Protein AF-A0A1R4FZL6-F1 (afdb_monomer_lite)

Sequence (199 aa):
MTASYPIALAELLGLTGAGDPDPADPAAVGPFVPDRADLLRAAARAEAAHRPLDFGDLAGHPATADLEATTLAAALLTTTSTLRVIVPLDVDRWEPYNAARALATLAHAGPGRLAVRLTGGDEGRRAEYASVLRALWVSFPREALVLDRAAGRYFDPTFVRHPDIDGPTWSVLGALTVPEPPGPFSVLGDEATARTVAS

Radius of gyration: 18.68 Å; chains: 1; bounding box: 52×38×49 Å

Secondary structure (DSSP, 8-state):
----PPEEHHHHTT-BTB-S--TT-TTSS------HHHHHHHHHHHHHTT--EE-GGGTT-TTS----HHHHHHHHHHH-SS--EEEEEETTTS-HHHHHHHHHHHHHHSTT-EEEEEESS-HHHHHHHHHHHHHHHTSS-GGGEEEETTTTEEE-GGG-----EE-SS-EE-SPPSSPPPSS--EEETBTTHHHHTT-

Foldseek 3Di:
DPQQEADELCVLLVNPPPPPQPPVHVPPQPAAADDPVSLVSSQVVCVVSLHAYEDVVLVPNSRHVRDQQLVSLLVSLQVDDRHAYEGEDELVPDDLLRVLQSQQVSCQSHALRYEYEYDHDDPVSVVVSQVSSVLQLQQAEPQQQPCDPPVPRGGNCVSGHFSQDDDPVDGGGDHRPHYHHPHDYHYPDDPVVSPSRRD

pLDDT: mean 83.54, std 18.13, range [35.84, 96.88]

Structure (mmCIF, N/CA/C/O backbone):
data_AF-A0A1R4FZL6-F1
#
_entry.id   AF-A0A1R4FZL6-F1
#
loop_
_atom_site.group_PDB
_atom_site.id
_atom_site.type_symbol
_atom_site.label_atom_id
_atom_site.label_alt_id
_atom_site.label_comp_id
_atom_site.label_asym_id
_atom_site.label_entity_id
_atom_site.label_seq_id
_atom_site.pdbx_PDB_ins_code
_atom_site.Cartn_x
_atom_site.Cartn_y
_atom_site.Cartn_z
_atom_site.occupancy
_atom_site.B_iso_or_equiv
_atom_site.auth_seq_id
_atom_site.auth_comp_id
_atom_site.auth_asym_id
_atom_site.auth_atom_id
_atom_site.pdbx_PDB_model_num
ATOM 1 N N . MET A 1 1 ? 20.244 -19.893 1.132 1.00 37.19 1 MET A N 1
ATOM 2 C CA . MET A 1 1 ? 19.151 -19.218 0.404 1.00 37.19 1 MET A CA 1
ATOM 3 C C . MET A 1 1 ? 19.697 -17.907 -0.115 1.00 37.19 1 MET A C 1
ATOM 5 O O . MET A 1 1 ? 20.018 -17.041 0.686 1.00 37.19 1 MET A O 1
ATOM 9 N N . THR A 1 2 ? 19.915 -17.804 -1.421 1.00 38.34 2 THR A N 1
ATOM 10 C CA . THR A 1 2 ? 20.349 -16.562 -2.070 1.00 38.34 2 THR A CA 1
ATOM 11 C C . THR A 1 2 ? 19.211 -15.555 -1.940 1.00 38.34 2 THR A C 1
ATOM 13 O O . THR A 1 2 ? 18.084 -15.884 -2.303 1.00 38.34 2 THR A O 1
ATOM 16 N N . ALA A 1 3 ? 19.465 -14.374 -1.375 1.00 49.59 3 ALA A N 1
ATOM 17 C CA . ALA A 1 3 ? 18.460 -13.318 -1.324 1.00 49.59 3 ALA A CA 1
ATOM 18 C C . ALA A 1 3 ? 17.983 -13.029 -2.757 1.00 49.59 3 ALA A C 1
ATOM 20 O O . ALA A 1 3 ? 18.793 -12.708 -3.627 1.00 49.59 3 ALA A O 1
ATOM 21 N N . SER A 1 4 ? 16.689 -13.219 -3.018 1.00 61.97 4 SER A N 1
ATOM 22 C CA . SER A 1 4 ? 16.104 -12.968 -4.334 1.00 61.97 4 SER A CA 1
ATOM 23 C C . SER A 1 4 ? 15.993 -11.456 -4.516 1.00 61.97 4 SER A C 1
ATOM 25 O O . SER A 1 4 ? 15.097 -10.822 -3.961 1.00 61.97 4 SER A O 1
ATOM 27 N N . TYR A 1 5 ? 16.968 -10.863 -5.206 1.00 81.81 5 TYR A N 1
ATOM 28 C CA . TYR A 1 5 ? 17.010 -9.424 -5.462 1.00 81.81 5 TYR A CA 1
ATOM 29 C C . TYR A 1 5 ? 15.780 -9.009 -6.292 1.00 81.81 5 TYR A C 1
ATOM 31 O O . TYR A 1 5 ? 15.395 -9.763 -7.186 1.00 81.81 5 TYR A O 1
ATOM 39 N N . PRO A 1 6 ? 15.136 -7.857 -6.052 1.00 88.38 6 PRO A N 1
ATOM 40 C CA . PRO A 1 6 ? 14.037 -7.398 -6.905 1.00 88.38 6 PRO A CA 1
ATOM 41 C C . PRO A 1 6 ? 14.479 -7.190 -8.363 1.00 88.38 6 PRO A C 1
ATO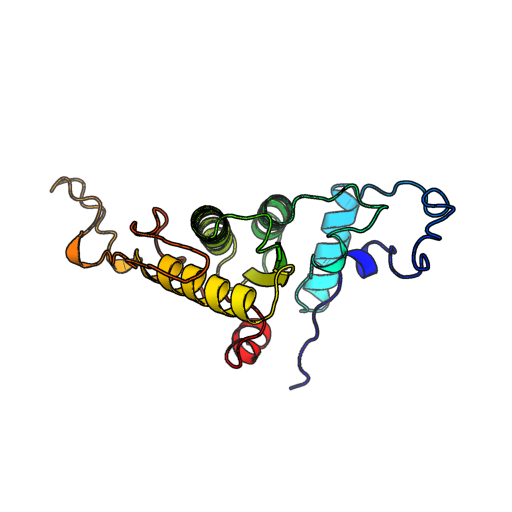M 43 O O . PRO A 1 6 ? 15.669 -7.040 -8.633 1.00 88.38 6 PRO A O 1
ATOM 46 N N . ILE A 1 7 ? 13.547 -7.241 -9.317 1.00 89.06 7 ILE A N 1
ATOM 47 C CA . ILE A 1 7 ? 13.786 -6.849 -10.716 1.00 89.06 7 ILE A CA 1
ATOM 48 C C . ILE A 1 7 ? 13.188 -5.466 -10.930 1.00 89.06 7 ILE A C 1
ATOM 50 O O . ILE A 1 7 ? 12.013 -5.258 -10.628 1.00 89.06 7 ILE A O 1
ATOM 54 N N . ALA A 1 8 ? 13.968 -4.553 -11.497 1.00 88.19 8 ALA A N 1
ATOM 55 C CA . ALA A 1 8 ? 13.481 -3.246 -11.898 1.00 88.19 8 ALA A CA 1
ATOM 56 C C . ALA A 1 8 ? 12.476 -3.355 -13.052 1.00 88.19 8 ALA A C 1
ATOM 58 O O . ALA A 1 8 ? 12.726 -4.018 -14.061 1.00 88.19 8 ALA A O 1
ATOM 59 N N . LEU A 1 9 ? 11.346 -2.657 -12.956 1.00 88.25 9 LEU A N 1
ATOM 60 C CA . LEU A 1 9 ? 10.395 -2.581 -14.063 1.00 88.25 9 LEU A CA 1
ATOM 61 C C . LEU A 1 9 ? 11.027 -1.920 -15.297 1.00 88.25 9 LEU A C 1
ATOM 63 O O . LEU A 1 9 ? 10.821 -2.402 -16.407 1.00 88.25 9 LEU A O 1
ATOM 67 N N . ALA A 1 10 ? 11.869 -0.901 -15.108 1.00 83.19 10 ALA A N 1
ATOM 68 C CA . ALA A 1 10 ? 12.624 -0.275 -16.193 1.00 83.19 10 ALA A CA 1
ATOM 69 C C . ALA A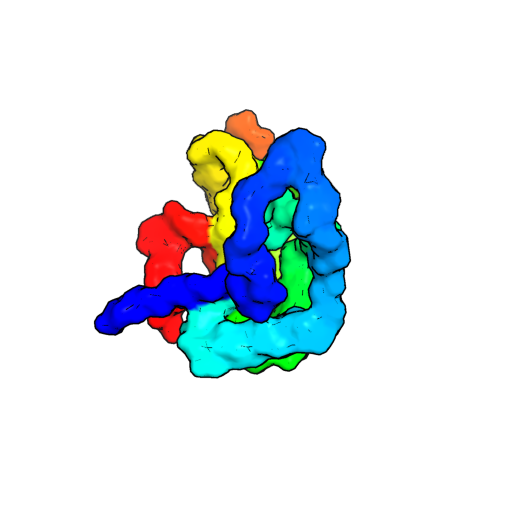 1 10 ? 13.495 -1.289 -16.966 1.00 83.19 10 ALA A C 1
ATOM 71 O O . ALA A 1 10 ? 13.508 -1.276 -18.195 1.00 83.19 10 ALA A O 1
ATOM 72 N N . GLU A 1 11 ? 14.148 -2.229 -16.272 1.00 84.69 11 GLU A N 1
ATOM 73 C CA . GLU A 1 11 ? 14.934 -3.306 -16.898 1.00 84.69 11 GLU A CA 1
ATOM 74 C C . GLU A 1 11 ? 14.059 -4.176 -17.805 1.00 84.69 11 GLU A C 1
ATOM 76 O O . GLU A 1 11 ? 14.388 -4.425 -18.966 1.00 84.69 11 GLU A O 1
ATOM 81 N N . LEU A 1 12 ? 12.896 -4.602 -17.308 1.00 87.25 12 LEU A N 1
ATOM 82 C CA . LEU A 1 12 ? 12.002 -5.484 -18.062 1.00 87.25 12 LEU A CA 1
ATOM 83 C C . LEU A 1 12 ? 11.310 -4.797 -19.238 1.00 87.25 12 LEU A C 1
ATOM 85 O O . LEU A 1 12 ? 10.919 -5.485 -20.187 1.00 87.25 12 LEU A O 1
ATOM 89 N N . LEU A 1 13 ? 11.183 -3.474 -19.175 1.00 85.56 13 LEU A N 1
ATOM 90 C CA . LEU A 1 13 ? 10.710 -2.627 -20.264 1.00 85.56 13 LEU A CA 1
ATOM 91 C C . LEU A 1 13 ? 11.817 -2.286 -21.277 1.00 85.56 13 LEU A C 1
ATOM 93 O O . LEU A 1 13 ? 11.525 -1.678 -22.301 1.00 85.56 13 LEU A O 1
ATOM 97 N N . GLY A 1 14 ? 13.069 -2.695 -21.034 1.00 78.38 14 GLY A N 1
ATOM 98 C CA . GLY A 1 14 ? 14.198 -2.386 -21.915 1.00 78.38 14 GLY A CA 1
ATOM 99 C C . GLY A 1 14 ? 14.652 -0.928 -21.837 1.00 78.38 14 GLY A C 1
ATOM 100 O O . GLY A 1 14 ? 15.248 -0.423 -22.783 1.00 78.38 14 GLY A O 1
ATOM 101 N N . LEU A 1 15 ? 14.363 -0.256 -20.721 1.00 73.88 15 LEU A N 1
ATOM 102 C CA . LEU A 1 15 ? 14.723 1.141 -20.467 1.00 73.88 15 LEU A CA 1
ATOM 103 C C . LEU A 1 15 ? 16.106 1.292 -19.819 1.00 73.88 15 LEU A C 1
ATOM 105 O O . LEU A 1 15 ? 16.682 2.375 -19.810 1.00 73.88 15 LEU A O 1
ATOM 109 N N . THR A 1 16 ? 16.685 0.198 -19.323 1.00 60.09 16 THR A N 1
ATOM 110 C CA . THR A 1 16 ? 18.055 0.177 -18.800 1.00 60.09 16 THR A CA 1
ATOM 111 C C . THR A 1 16 ? 19.069 0.259 -19.939 1.00 60.09 16 THR A C 1
ATOM 113 O O . THR A 1 16 ? 19.150 -0.660 -20.755 1.00 60.09 16 THR A O 1
ATOM 116 N N . GLY A 1 17 ? 19.869 1.328 -19.980 1.00 47.69 17 GLY A N 1
ATOM 117 C CA . GLY A 1 17 ? 20.925 1.519 -20.984 1.00 47.69 17 GLY A CA 1
ATOM 118 C C . GLY A 1 17 ? 20.723 2.714 -21.916 1.00 47.69 17 GLY A C 1
ATOM 119 O O . GLY A 1 17 ? 21.636 3.041 -22.673 1.00 47.69 17 GLY A O 1
ATOM 120 N N . ALA A 1 18 ? 19.597 3.423 -21.817 1.00 44.47 18 ALA A N 1
ATOM 121 C CA . ALA A 1 18 ? 19.647 4.857 -22.052 1.00 44.47 18 ALA A CA 1
ATOM 122 C C . ALA A 1 18 ? 20.618 5.415 -21.005 1.00 44.47 18 ALA A C 1
ATOM 124 O O . ALA A 1 18 ? 20.401 5.200 -19.813 1.00 44.47 18 ALA A O 1
ATOM 125 N N . GLY A 1 19 ? 21.734 6.024 -21.418 1.00 42.00 19 GLY A N 1
ATOM 126 C CA . GLY A 1 19 ? 22.590 6.746 -20.475 1.00 42.00 19 GLY A CA 1
ATOM 127 C C . GLY A 1 19 ? 21.751 7.728 -19.659 1.00 42.00 19 GLY A C 1
ATOM 128 O O . GLY A 1 19 ? 20.620 8.025 -20.055 1.00 42.00 19 GLY A O 1
ATOM 129 N N . ASP A 1 20 ? 22.301 8.231 -18.548 1.00 44.06 20 ASP A N 1
ATOM 130 C CA . ASP A 1 20 ? 21.756 9.445 -17.930 1.00 44.06 20 ASP A CA 1
ATOM 131 C C . ASP A 1 20 ? 21.387 10.384 -19.086 1.00 44.06 20 ASP A C 1
ATOM 133 O O . ASP A 1 20 ? 22.267 10.658 -19.916 1.00 44.06 20 ASP A O 1
ATOM 137 N N . PRO A 1 21 ? 20.094 10.716 -19.264 1.00 50.22 21 PRO A N 1
ATOM 138 C CA . PRO A 1 21 ? 19.667 11.508 -20.400 1.00 50.22 21 PRO A CA 1
ATOM 139 C C . PRO A 1 21 ? 20.547 12.743 -20.371 1.00 50.22 21 PRO A C 1
ATOM 141 O O . PRO A 1 21 ? 20.661 13.369 -19.314 1.00 50.22 21 PRO A O 1
ATOM 144 N N . ASP A 1 22 ? 21.239 13.026 -21.479 1.00 50.12 22 ASP A N 1
ATOM 145 C CA . ASP A 1 22 ? 22.071 14.217 -21.546 1.00 50.12 22 ASP A CA 1
ATOM 146 C C . ASP A 1 22 ? 21.184 15.372 -21.066 1.00 50.12 22 ASP A C 1
ATOM 148 O O . ASP A 1 22 ? 20.120 15.594 -21.655 1.00 50.12 22 ASP A O 1
ATOM 152 N N . PRO A 1 23 ? 21.533 16.073 -19.973 1.00 49.09 23 PRO A N 1
ATOM 153 C CA . PRO A 1 23 ? 20.708 17.171 -19.493 1.00 49.09 23 PRO A CA 1
ATOM 154 C C . PRO A 1 23 ? 20.540 18.264 -20.564 1.00 49.09 23 PRO A C 1
ATOM 156 O O . PRO A 1 23 ? 19.641 19.097 -20.442 1.00 49.09 23 PRO A O 1
ATOM 159 N N . ALA A 1 24 ? 21.369 18.255 -21.617 1.00 53.03 24 ALA A N 1
ATOM 160 C CA . ALA A 1 24 ? 21.247 19.088 -22.807 1.00 53.03 24 ALA A CA 1
ATOM 161 C C . ALA A 1 24 ? 20.384 18.489 -23.942 1.00 53.03 24 ALA A C 1
ATOM 163 O O . ALA A 1 24 ? 19.969 19.248 -24.820 1.00 53.03 24 ALA A O 1
ATOM 164 N N . ASP A 1 25 ? 20.083 17.185 -23.940 1.00 52.31 25 ASP A N 1
ATOM 165 C CA . ASP A 1 25 ? 19.239 16.521 -24.947 1.00 52.31 25 ASP A CA 1
ATOM 166 C C . ASP A 1 25 ? 18.317 15.432 -24.345 1.00 52.31 25 ASP A C 1
ATOM 168 O O . ASP A 1 25 ? 18.508 14.226 -24.549 1.00 52.31 25 ASP A O 1
ATOM 172 N N . PRO A 1 26 ? 17.251 15.841 -23.630 1.00 50.84 26 PRO A N 1
ATOM 173 C CA . PRO A 1 26 ? 16.257 14.922 -23.074 1.00 50.84 26 PRO A CA 1
ATOM 174 C C . PRO A 1 26 ? 15.416 14.186 -24.137 1.00 50.84 26 PRO A C 1
ATOM 176 O O . PRO A 1 26 ? 14.604 13.338 -23.773 1.00 50.84 26 PRO A O 1
ATOM 179 N N . ALA A 1 27 ? 15.580 14.487 -25.433 1.00 50.41 27 ALA A N 1
ATOM 180 C CA . ALA A 1 27 ? 14.839 13.866 -26.534 1.00 50.41 27 ALA A CA 1
ATOM 181 C C . ALA A 1 27 ? 15.559 12.655 -27.163 1.00 50.41 27 ALA A C 1
ATOM 183 O O . ALA A 1 27 ? 14.955 11.946 -27.973 1.00 50.41 27 ALA A O 1
ATOM 184 N N . ALA A 1 28 ? 16.820 12.391 -26.795 1.00 52.16 28 ALA A N 1
ATOM 185 C CA . ALA A 1 28 ? 17.626 11.295 -27.346 1.00 52.16 28 ALA A CA 1
ATOM 186 C C . ALA A 1 28 ? 17.064 9.894 -27.025 1.00 52.16 28 ALA A C 1
ATOM 188 O O . ALA A 1 28 ? 17.281 8.937 -27.772 1.00 52.16 28 ALA A O 1
ATOM 189 N N . VAL A 1 29 ? 16.290 9.780 -25.944 1.00 53.94 29 VAL A N 1
ATOM 190 C CA . VAL A 1 29 ? 15.451 8.619 -25.639 1.00 53.94 29 VAL A CA 1
ATOM 191 C C . VAL A 1 29 ? 14.031 9.032 -26.003 1.00 53.94 29 VAL A C 1
ATOM 193 O O . VAL A 1 29 ? 13.392 9.769 -25.259 1.00 53.94 29 VAL A O 1
ATOM 196 N N . GLY A 1 30 ? 13.550 8.637 -27.184 1.00 54.03 30 GLY A N 1
ATOM 197 C CA . GLY A 1 30 ? 12.182 8.965 -27.597 1.00 54.03 30 GLY A CA 1
ATOM 198 C C . GLY A 1 30 ? 11.155 8.563 -26.521 1.00 54.03 30 GLY A C 1
ATOM 199 O O . GLY A 1 30 ? 11.410 7.622 -25.765 1.00 54.03 30 GLY A O 1
ATOM 200 N N . PRO A 1 31 ? 9.999 9.246 -26.424 1.00 59.78 31 PRO A N 1
ATOM 201 C CA . PRO A 1 31 ? 9.016 8.965 -25.380 1.00 59.78 31 PRO A CA 1
ATOM 202 C C . PRO A 1 31 ? 8.532 7.513 -25.493 1.00 59.78 31 PRO A C 1
ATOM 204 O O . PRO A 1 31 ? 7.901 7.138 -26.483 1.00 59.78 31 PRO A O 1
ATOM 207 N N . PHE A 1 32 ? 8.832 6.695 -24.483 1.00 69.44 32 PHE A N 1
ATOM 208 C CA . PHE A 1 32 ? 8.370 5.314 -24.382 1.00 69.44 32 PHE A CA 1
ATOM 209 C C . PHE A 1 32 ? 7.338 5.210 -23.264 1.00 69.44 32 PHE A C 1
ATOM 211 O O . PHE A 1 32 ? 7.664 5.045 -22.091 1.00 69.44 32 PHE A O 1
ATOM 218 N N . VAL A 1 33 ? 6.065 5.266 -23.637 1.00 75.06 33 VAL A N 1
ATOM 219 C CA . VAL A 1 33 ? 4.980 5.002 -22.694 1.00 75.06 33 VAL A CA 1
ATOM 220 C C . VAL A 1 33 ? 4.616 3.521 -22.813 1.00 75.06 33 VAL A C 1
ATOM 222 O O . VAL A 1 33 ? 4.096 3.135 -23.863 1.00 75.06 33 VAL A O 1
ATOM 225 N N . PRO A 1 34 ? 4.893 2.680 -21.796 1.00 82.69 34 PRO A N 1
ATOM 226 C CA . PRO A 1 34 ? 4.561 1.263 -21.867 1.00 82.69 34 PRO A CA 1
ATOM 227 C C . PRO A 1 34 ? 3.046 1.080 -21.957 1.00 82.69 34 PRO A C 1
ATOM 229 O O . PRO A 1 34 ? 2.280 1.729 -21.236 1.00 82.69 34 PRO A O 1
ATOM 232 N N . ASP A 1 35 ? 2.607 0.166 -22.815 1.00 86.38 35 ASP A N 1
ATOM 233 C CA . ASP A 1 35 ? 1.200 -0.201 -22.902 1.00 86.38 35 ASP A CA 1
ATOM 234 C C . ASP A 1 35 ? 0.839 -1.337 -21.924 1.00 86.38 35 ASP A C 1
ATOM 236 O O . ASP A 1 35 ? 1.665 -1.890 -21.190 1.00 86.38 35 ASP A O 1
ATOM 240 N N . ARG A 1 36 ? -0.439 -1.729 -21.909 1.00 90.44 36 ARG A N 1
ATOM 241 C CA . ARG A 1 36 ? -0.913 -2.843 -21.075 1.00 90.44 36 ARG A CA 1
ATOM 242 C C . ARG A 1 36 ? -0.148 -4.146 -21.342 1.00 90.44 36 ARG A C 1
ATOM 244 O O . ARG A 1 36 ? 0.074 -4.918 -20.410 1.00 90.44 36 ARG A O 1
ATOM 251 N N . ALA A 1 37 ? 0.188 -4.443 -22.594 1.00 91.12 37 ALA A N 1
ATOM 252 C CA . ALA A 1 37 ? 0.872 -5.677 -22.956 1.00 91.12 37 ALA A CA 1
ATOM 253 C C . ALA A 1 37 ? 2.337 -5.662 -22.497 1.00 91.12 37 ALA A C 1
ATOM 255 O O . ALA A 1 37 ? 2.828 -6.699 -22.049 1.00 91.12 37 ALA A O 1
ATOM 256 N N . ASP A 1 38 ? 3.010 -4.511 -22.544 1.00 90.25 38 ASP A N 1
ATOM 257 C CA . ASP A 1 38 ? 4.350 -4.324 -21.977 1.00 90.25 38 ASP A CA 1
ATOM 258 C C . ASP A 1 38 ? 4.366 -4.607 -20.475 1.00 90.25 38 ASP A C 1
ATOM 260 O O . ASP A 1 38 ? 5.152 -5.432 -20.000 1.00 90.25 38 ASP A O 1
ATOM 264 N N . LEU A 1 39 ? 3.431 -4.000 -19.739 1.00 91.50 39 LEU A N 1
ATOM 265 C CA . LEU A 1 39 ? 3.311 -4.168 -18.289 1.00 91.50 39 LEU A CA 1
ATOM 266 C C . LEU A 1 39 ? 3.024 -5.625 -17.902 1.00 91.50 39 LEU A C 1
ATOM 268 O O . LEU A 1 39 ? 3.645 -6.155 -16.980 1.00 91.50 39 LEU A O 1
ATOM 272 N N . LEU A 1 40 ? 2.136 -6.310 -18.631 1.00 93.44 40 LEU A N 1
ATOM 273 C CA . LEU A 1 40 ? 1.833 -7.724 -18.381 1.00 93.44 40 LEU A CA 1
ATOM 274 C C . LEU A 1 40 ? 3.004 -8.650 -18.734 1.00 93.44 40 LEU A C 1
ATOM 276 O O . LEU A 1 40 ? 3.226 -9.640 -18.037 1.00 93.44 40 LEU A O 1
ATOM 280 N N . ARG A 1 41 ? 3.784 -8.342 -19.779 1.00 94.12 41 ARG A N 1
ATOM 281 C CA . ARG A 1 41 ? 5.008 -9.094 -20.101 1.00 94.12 41 ARG A CA 1
ATOM 282 C C . ARG A 1 41 ? 6.066 -8.930 -19.015 1.00 94.12 41 ARG A C 1
ATOM 284 O O . ARG A 1 41 ? 6.676 -9.925 -18.624 1.00 94.12 41 ARG A O 1
ATOM 291 N N . ALA A 1 42 ? 6.274 -7.710 -18.524 1.00 92.62 42 ALA A N 1
ATOM 292 C CA . ALA A 1 42 ? 7.188 -7.452 -17.415 1.00 92.62 42 ALA A CA 1
ATOM 293 C C . ALA A 1 42 ? 6.740 -8.197 -16.147 1.00 92.62 42 ALA A C 1
ATOM 295 O O . ALA A 1 42 ? 7.524 -8.935 -15.551 1.00 92.62 42 ALA A O 1
ATOM 296 N N . ALA A 1 43 ? 5.456 -8.104 -15.799 1.00 94.62 43 ALA A N 1
ATOM 297 C CA . ALA A 1 43 ? 4.860 -8.839 -14.688 1.00 94.62 43 ALA A CA 1
ATOM 298 C C . ALA A 1 43 ? 5.079 -10.357 -14.797 1.00 94.62 43 ALA A C 1
ATOM 300 O O . ALA A 1 43 ? 5.604 -10.967 -13.867 1.00 94.62 43 ALA A O 1
ATOM 301 N N . ALA A 1 44 ? 4.765 -10.958 -15.948 1.00 94.69 44 ALA A N 1
ATOM 302 C CA . ALA A 1 44 ? 4.944 -12.392 -16.175 1.00 94.69 44 ALA A CA 1
ATOM 303 C C . ALA A 1 44 ? 6.414 -12.833 -16.064 1.00 94.69 44 ALA A C 1
ATOM 305 O O . ALA A 1 44 ? 6.702 -13.897 -15.517 1.00 94.69 44 ALA A O 1
ATOM 306 N N . ARG A 1 45 ? 7.358 -12.016 -16.552 1.00 94.50 45 ARG A N 1
ATOM 307 C CA . ARG A 1 45 ? 8.800 -12.292 -16.425 1.00 94.50 45 ARG A CA 1
ATOM 308 C C . ARG A 1 45 ? 9.260 -12.256 -14.969 1.00 94.50 45 ARG A C 1
ATOM 310 O O . ARG A 1 45 ? 9.992 -13.150 -14.552 1.00 94.50 45 ARG A O 1
ATOM 317 N N . ALA A 1 46 ? 8.825 -11.259 -14.201 1.00 94.00 46 ALA A N 1
ATOM 318 C CA . ALA A 1 46 ? 9.164 -11.162 -12.784 1.00 94.00 46 ALA A CA 1
ATOM 319 C C . ALA A 1 46 ? 8.558 -12.311 -11.964 1.00 94.00 46 ALA A C 1
ATOM 321 O O . ALA A 1 46 ? 9.240 -12.914 -11.132 1.00 94.00 46 ALA A O 1
ATOM 322 N N . GLU A 1 47 ? 7.309 -12.672 -12.260 1.00 92.81 47 GLU A N 1
ATOM 323 C CA . GLU A 1 47 ? 6.601 -13.783 -11.627 1.00 92.81 47 GLU A CA 1
ATOM 324 C C . GLU A 1 47 ? 7.277 -15.134 -11.912 1.00 92.81 47 GLU A C 1
ATOM 326 O O . GLU A 1 47 ? 7.557 -15.883 -10.977 1.00 92.81 47 GLU A O 1
ATOM 331 N N . ALA A 1 48 ? 7.645 -15.405 -13.171 1.00 93.44 48 ALA A N 1
ATOM 332 C CA . ALA A 1 48 ? 8.382 -16.611 -13.564 1.00 93.44 48 ALA A CA 1
ATOM 333 C C . ALA A 1 48 ? 9.782 -16.699 -12.931 1.00 93.44 48 ALA A C 1
ATOM 335 O O . ALA A 1 48 ? 10.298 -17.792 -12.703 1.00 93.44 48 ALA A O 1
ATOM 336 N N . ALA A 1 49 ? 10.398 -15.554 -12.630 1.00 93.12 49 ALA A N 1
ATOM 337 C CA . ALA A 1 49 ? 11.669 -15.487 -11.918 1.00 93.12 49 ALA A CA 1
ATOM 338 C C . ALA A 1 49 ? 11.516 -15.592 -10.388 1.00 93.12 49 ALA A C 1
ATOM 340 O O . ALA A 1 49 ? 12.525 -15.613 -9.685 1.00 93.12 49 ALA A O 1
ATOM 341 N N . HIS A 1 50 ? 10.284 -15.619 -9.860 1.00 91.12 50 HIS A N 1
ATOM 342 C CA . HIS A 1 50 ? 9.977 -15.544 -8.426 1.00 91.12 50 HIS A CA 1
ATOM 343 C C . HIS A 1 50 ? 10.622 -14.336 -7.719 1.00 91.12 50 HIS A C 1
ATOM 345 O O . HIS A 1 50 ? 10.927 -14.366 -6.518 1.00 91.12 50 HIS A O 1
ATOM 351 N N . ARG A 1 51 ? 10.821 -13.244 -8.459 1.00 90.50 51 ARG A N 1
ATOM 352 C CA . ARG A 1 51 ? 11.446 -12.008 -7.978 1.00 90.50 51 ARG A CA 1
ATOM 353 C C . ARG A 1 51 ? 10.383 -10.911 -7.855 1.00 90.50 51 ARG A C 1
ATOM 355 O O . ARG A 1 51 ? 9.515 -10.819 -8.721 1.00 90.50 51 ARG A O 1
ATOM 362 N N . PRO A 1 52 ? 10.411 -10.085 -6.794 1.00 92.62 52 PRO A N 1
ATOM 363 C CA . PRO A 1 52 ? 9.542 -8.917 -6.717 1.00 92.62 52 PRO A CA 1
ATOM 364 C C . PRO A 1 52 ? 9.814 -7.963 -7.881 1.00 92.62 52 PRO A C 1
ATOM 366 O O . PRO A 1 52 ? 10.974 -7.749 -8.236 1.00 92.62 52 PRO A O 1
ATOM 369 N N . LEU A 1 53 ? 8.759 -7.381 -8.439 1.00 93.19 53 LEU A N 1
ATOM 370 C CA . LEU A 1 53 ? 8.851 -6.337 -9.450 1.00 93.19 53 LEU A CA 1
ATOM 371 C C . LEU A 1 53 ? 8.870 -4.967 -8.778 1.00 93.19 53 LEU A C 1
ATOM 373 O O . LEU A 1 53 ? 7.970 -4.630 -8.011 1.00 93.19 53 LEU A O 1
ATOM 377 N N . ASP A 1 54 ? 9.894 -4.187 -9.071 1.00 91.25 54 ASP A N 1
ATOM 378 C CA . ASP A 1 54 ? 10.170 -2.918 -8.421 1.00 91.25 54 ASP A CA 1
ATOM 379 C C . ASP A 1 54 ? 9.896 -1.744 -9.348 1.00 91.25 54 ASP A C 1
ATOM 381 O O . ASP A 1 54 ? 10.446 -1.663 -10.448 1.00 91.25 54 ASP A O 1
ATOM 385 N N . PHE A 1 55 ? 9.023 -0.841 -8.910 1.00 89.69 55 PHE A N 1
ATOM 386 C CA . PHE A 1 55 ? 8.640 0.329 -9.693 1.00 89.69 55 PHE A CA 1
ATOM 387 C C . PHE A 1 55 ? 9.530 1.546 -9.405 1.00 89.69 55 PHE A C 1
ATOM 389 O O . PHE A 1 55 ? 9.302 2.596 -9.999 1.00 89.69 55 PHE A O 1
ATOM 396 N N . GLY A 1 56 ? 10.522 1.431 -8.510 1.00 78.31 56 GLY A N 1
ATOM 397 C CA . GLY A 1 56 ? 11.386 2.537 -8.080 1.00 78.31 56 GLY A CA 1
ATOM 398 C C . GLY A 1 56 ? 12.046 3.300 -9.225 1.00 78.31 56 GLY A C 1
ATOM 399 O O . GLY A 1 56 ? 12.082 4.524 -9.192 1.00 78.31 56 GLY A O 1
ATOM 400 N N . ASP A 1 57 ? 12.462 2.587 -10.267 1.00 68.81 57 ASP A N 1
ATOM 401 C CA . ASP A 1 57 ? 13.198 3.165 -11.396 1.00 68.81 57 ASP A CA 1
ATOM 402 C C . ASP A 1 57 ? 12.291 3.828 -12.445 1.00 68.81 57 ASP A C 1
ATOM 404 O O . ASP A 1 57 ? 12.782 4.391 -13.420 1.00 68.81 57 ASP A O 1
ATOM 408 N N . LEU A 1 58 ? 10.964 3.758 -12.275 1.00 66.19 58 LEU A N 1
ATOM 409 C CA . LEU A 1 58 ? 10.033 4.542 -13.091 1.00 66.19 58 LEU A CA 1
ATOM 410 C C . LEU A 1 58 ? 9.909 5.984 -12.597 1.00 66.19 58 LEU A C 1
ATOM 412 O O . LEU A 1 58 ? 9.604 6.869 -13.392 1.00 66.19 58 LEU A O 1
ATOM 416 N N . ALA A 1 59 ? 10.100 6.219 -11.296 1.00 58.09 59 ALA A N 1
ATOM 417 C CA . ALA A 1 59 ? 9.913 7.533 -10.702 1.00 58.09 59 ALA A CA 1
ATOM 418 C C . ALA A 1 59 ? 11.022 8.483 -11.178 1.00 58.09 59 ALA A C 1
ATOM 420 O O . ALA A 1 59 ? 12.179 8.336 -10.789 1.00 58.09 59 ALA A O 1
ATOM 421 N N . GLY A 1 60 ? 10.670 9.461 -12.019 1.00 54.47 60 GLY A N 1
ATOM 422 C CA . GLY A 1 60 ? 11.625 10.427 -12.565 1.00 54.47 60 GLY A CA 1
ATOM 423 C C . GLY A 1 60 ? 12.322 9.987 -13.856 1.00 54.47 60 GLY A C 1
ATOM 424 O O . GLY A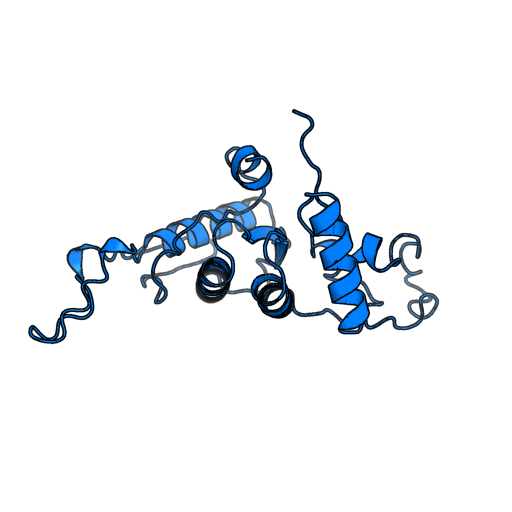 1 60 ? 13.192 10.713 -14.336 1.00 54.47 60 GLY A O 1
ATOM 425 N N . HIS A 1 61 ? 11.945 8.850 -14.455 1.00 60.88 61 HIS A N 1
ATOM 426 C CA . HIS A 1 61 ? 12.478 8.459 -15.760 1.00 60.88 61 HIS A CA 1
ATOM 427 C C . HIS A 1 61 ? 11.757 9.241 -16.877 1.00 60.88 61 HIS A C 1
ATOM 429 O O . HIS A 1 61 ? 10.545 9.089 -17.054 1.00 60.88 61 HIS A O 1
ATOM 435 N N . PRO A 1 62 ? 12.469 10.025 -17.714 1.00 55.47 62 PRO A N 1
ATOM 436 C CA . PRO A 1 62 ? 11.828 10.903 -18.702 1.00 55.47 62 PRO A CA 1
ATOM 437 C C . PRO A 1 62 ? 11.071 10.162 -19.811 1.00 55.47 62 PRO A C 1
ATOM 439 O O . PRO A 1 62 ? 10.262 10.764 -20.511 1.00 55.47 62 PRO A O 1
ATOM 442 N N . ALA A 1 63 ? 11.308 8.857 -19.967 1.00 55.25 63 ALA A N 1
ATOM 443 C CA . ALA A 1 63 ? 10.704 8.052 -21.013 1.00 55.25 63 ALA A CA 1
ATOM 444 C C . ALA A 1 63 ? 9.278 7.619 -20.652 1.00 55.25 63 ALA A C 1
ATOM 446 O O . ALA A 1 63 ? 8.448 7.546 -21.548 1.00 55.25 63 ALA A O 1
ATOM 447 N N . THR A 1 64 ? 8.970 7.382 -19.371 1.00 53.25 64 THR A N 1
ATOM 448 C CA . THR A 1 64 ? 7.774 6.626 -18.960 1.00 53.25 64 THR A CA 1
ATOM 449 C C . THR A 1 64 ? 6.550 7.466 -18.643 1.00 53.25 64 THR A C 1
ATOM 451 O O . THR A 1 64 ? 5.533 6.884 -18.274 1.00 53.25 64 THR A O 1
ATOM 454 N N . ALA A 1 65 ? 6.631 8.796 -18.780 1.00 54.16 65 ALA A N 1
ATOM 455 C CA . ALA A 1 65 ? 5.576 9.721 -18.364 1.00 54.16 65 ALA A CA 1
ATOM 456 C C . ALA A 1 65 ? 4.997 9.311 -16.992 1.00 54.16 65 ALA A C 1
ATOM 458 O O . ALA A 1 65 ? 3.851 8.884 -16.927 1.00 54.16 65 ALA A O 1
ATOM 459 N N . ASP A 1 66 ? 5.839 9.342 -15.946 1.00 66.31 66 ASP A N 1
ATOM 460 C CA . ASP A 1 66 ? 5.554 9.017 -14.533 1.00 66.31 66 ASP A CA 1
ATOM 461 C C . ASP A 1 66 ? 4.227 8.266 -14.295 1.00 66.31 66 ASP A C 1
ATOM 463 O O . ASP A 1 66 ? 3.236 8.835 -13.824 1.00 66.31 66 ASP A O 1
ATOM 467 N N . LEU A 1 67 ? 4.191 6.969 -14.631 1.00 78.81 67 LEU A N 1
ATOM 468 C CA . LEU A 1 67 ? 3.060 6.125 -14.252 1.00 78.81 67 LEU A CA 1
ATOM 469 C C . LEU A 1 67 ? 2.880 6.174 -12.732 1.00 78.81 67 LEU A C 1
ATOM 471 O O . LEU A 1 67 ? 3.818 5.928 -11.973 1.00 78.81 67 LEU A O 1
ATOM 475 N N . GLU A 1 68 ? 1.657 6.443 -12.281 1.00 86.69 68 GLU A N 1
ATOM 476 C CA . GLU A 1 68 ? 1.361 6.486 -10.854 1.00 86.69 68 GLU A CA 1
ATOM 477 C C . GLU A 1 68 ? 1.436 5.064 -10.260 1.00 86.69 68 GLU A C 1
ATOM 479 O O . GLU A 1 68 ? 0.702 4.147 -10.650 1.00 86.69 68 GLU A O 1
ATOM 484 N N . ALA A 1 69 ? 2.377 4.872 -9.333 1.00 89.44 69 ALA A N 1
ATOM 485 C CA . ALA A 1 69 ? 2.806 3.556 -8.875 1.00 89.44 69 ALA A CA 1
ATOM 486 C C . ALA A 1 69 ? 1.717 2.775 -8.121 1.00 89.44 69 ALA A C 1
ATOM 488 O O . ALA A 1 69 ? 1.660 1.548 -8.243 1.00 89.44 69 ALA A O 1
ATOM 489 N N . THR A 1 70 ? 0.840 3.442 -7.362 1.00 92.44 70 THR A N 1
ATOM 490 C CA . THR A 1 70 ? -0.222 2.757 -6.606 1.00 92.44 70 THR A CA 1
ATOM 491 C C . THR A 1 70 ? -1.330 2.238 -7.525 1.00 92.44 70 THR A C 1
ATOM 493 O O . THR A 1 70 ? -1.808 1.116 -7.344 1.00 92.44 70 THR A O 1
ATOM 496 N N . THR A 1 71 ? -1.671 2.979 -8.577 1.00 93.06 71 THR A N 1
ATOM 497 C CA . THR A 1 71 ? -2.626 2.562 -9.612 1.00 93.06 71 THR A CA 1
ATOM 498 C C . THR A 1 71 ? -2.066 1.414 -10.448 1.00 93.06 71 THR A C 1
ATOM 500 O O . THR A 1 71 ? -2.775 0.439 -10.715 1.00 93.06 71 THR A O 1
ATOM 503 N N . LEU A 1 72 ? -0.779 1.467 -10.806 1.00 93.31 72 LEU A N 1
ATOM 504 C CA . LEU A 1 72 ? -0.108 0.349 -11.469 1.00 93.31 72 LEU A CA 1
ATOM 505 C C . LEU A 1 72 ? -0.088 -0.905 -10.579 1.00 93.31 72 LEU A C 1
ATOM 507 O O . LEU A 1 72 ? -0.403 -2.001 -11.050 1.00 93.31 72 LEU A O 1
ATOM 511 N N . ALA A 1 73 ? 0.217 -0.750 -9.286 1.00 95.31 73 ALA A N 1
ATOM 512 C CA . ALA A 1 73 ? 0.159 -1.844 -8.319 1.00 95.31 73 ALA A CA 1
ATOM 513 C C . ALA A 1 73 ? -1.241 -2.466 -8.258 1.00 95.31 73 ALA A C 1
ATOM 515 O O . ALA A 1 73 ? -1.359 -3.688 -8.308 1.00 95.31 73 ALA A O 1
ATOM 516 N N . ALA A 1 74 ? -2.302 -1.652 -8.209 1.00 96.19 74 ALA A N 1
ATOM 517 C CA . ALA A 1 74 ? -3.682 -2.139 -8.201 1.00 96.19 74 ALA A CA 1
ATOM 518 C C . ALA A 1 74 ? -3.989 -3.003 -9.434 1.00 96.19 74 ALA A C 1
ATOM 520 O O . ALA A 1 74 ? -4.544 -4.099 -9.310 1.00 96.19 74 ALA A O 1
ATOM 521 N N . ALA A 1 75 ? -3.594 -2.536 -10.621 1.00 95.25 75 ALA A N 1
ATOM 522 C CA . ALA A 1 75 ? -3.791 -3.269 -11.865 1.00 95.25 75 ALA A CA 1
ATOM 523 C C . ALA A 1 75 ? -3.022 -4.599 -11.874 1.00 95.25 75 ALA A C 1
ATOM 525 O O . ALA A 1 75 ? -3.576 -5.633 -12.245 1.00 95.25 75 ALA A O 1
ATOM 526 N N . LEU A 1 76 ? -1.760 -4.605 -11.440 1.00 95.38 76 LEU A N 1
ATOM 527 C CA . LEU A 1 76 ? -0.934 -5.813 -11.457 1.00 95.38 76 LEU A CA 1
ATOM 528 C C . LEU A 1 76 ? -1.340 -6.818 -10.376 1.00 95.38 76 LEU A C 1
ATOM 530 O O . LEU A 1 76 ? -1.477 -8.001 -10.683 1.00 95.38 76 LEU A O 1
ATOM 534 N N . LEU A 1 77 ? -1.601 -6.381 -9.142 1.00 95.44 77 LEU A N 1
ATOM 535 C CA . LEU A 1 77 ? -2.002 -7.266 -8.041 1.00 95.44 77 LEU A CA 1
ATOM 536 C C . LEU A 1 77 ? -3.313 -8.008 -8.336 1.00 95.44 77 LEU A C 1
ATOM 538 O O . LEU A 1 77 ? -3.444 -9.173 -7.970 1.00 95.44 77 LEU A O 1
ATOM 542 N N . THR A 1 78 ? -4.245 -7.366 -9.045 1.00 94.12 78 THR A N 1
ATOM 543 C CA . THR A 1 78 ? -5.544 -7.958 -9.412 1.00 94.12 78 THR A CA 1
ATOM 544 C C . THR A 1 78 ? -5.503 -8.833 -10.667 1.00 94.12 78 THR A C 1
ATOM 546 O O . THR A 1 78 ? -6.420 -9.621 -10.887 1.00 94.12 78 THR A O 1
ATOM 549 N N . THR A 1 79 ? -4.456 -8.728 -11.491 1.00 94.06 79 THR A N 1
ATOM 550 C CA . THR A 1 79 ? -4.324 -9.484 -12.754 1.00 94.06 79 THR A CA 1
ATOM 551 C C . THR A 1 79 ? -3.290 -10.603 -12.705 1.00 94.06 79 THR A C 1
ATOM 553 O O . THR A 1 79 ? -3.229 -11.420 -13.621 1.00 94.06 79 THR A O 1
ATOM 556 N N . THR A 1 80 ? -2.500 -10.671 -11.636 1.00 94.06 80 THR A N 1
ATOM 557 C CA . THR A 1 80 ? -1.481 -11.704 -11.408 1.00 94.06 80 THR A CA 1
ATOM 558 C C . THR A 1 80 ? -1.762 -12.435 -10.100 1.00 94.06 80 THR A C 1
ATOM 560 O O . THR A 1 80 ? -2.425 -11.892 -9.214 1.00 94.06 80 THR A O 1
ATOM 563 N N . SER A 1 81 ? -1.265 -13.662 -9.950 1.00 90.25 81 SER A N 1
ATOM 564 C CA . SER A 1 81 ? -1.610 -14.509 -8.796 1.00 90.25 81 SER A CA 1
ATOM 565 C C . SER A 1 81 ? -0.543 -14.523 -7.705 1.00 90.25 81 SER A C 1
ATOM 567 O O . SER A 1 81 ? -0.877 -14.619 -6.527 1.00 90.25 81 SER A O 1
ATOM 569 N N . THR A 1 82 ? 0.730 -14.417 -8.076 1.00 93.69 82 THR A N 1
ATOM 570 C CA . THR A 1 82 ? 1.872 -14.570 -7.160 1.00 93.69 82 THR A CA 1
ATOM 571 C C . THR A 1 82 ? 2.880 -13.429 -7.249 1.00 93.69 82 THR A C 1
ATOM 573 O O . THR A 1 82 ? 3.732 -13.304 -6.370 1.00 93.69 82 THR A O 1
ATOM 576 N N . LEU A 1 83 ? 2.772 -12.557 -8.260 1.00 95.06 83 LEU A N 1
ATOM 577 C CA . LEU A 1 83 ? 3.669 -11.414 -8.412 1.00 95.06 83 LEU A CA 1
ATOM 578 C C . LEU A 1 83 ? 3.677 -10.546 -7.151 1.00 95.06 83 LEU A C 1
ATOM 580 O O . LEU A 1 83 ? 2.632 -10.058 -6.718 1.00 95.06 83 LEU A O 1
ATOM 584 N N . ARG A 1 84 ? 4.868 -10.312 -6.607 1.00 95.25 84 ARG A N 1
ATOM 585 C CA . ARG A 1 84 ? 5.103 -9.349 -5.529 1.00 95.25 84 ARG A CA 1
ATOM 586 C C . ARG A 1 84 ? 5.576 -8.041 -6.141 1.00 95.25 84 ARG A C 1
ATOM 588 O O . ARG A 1 84 ? 6.356 -8.074 -7.091 1.00 95.25 84 ARG A O 1
ATOM 595 N N . VAL A 1 85 ? 5.121 -6.915 -5.609 1.00 95.00 85 VAL A N 1
ATOM 596 C CA . VAL A 1 85 ? 5.437 -5.582 -6.129 1.00 95.00 85 VAL A CA 1
ATOM 597 C C . VAL A 1 85 ? 6.055 -4.706 -5.046 1.00 95.00 85 VAL A C 1
ATOM 599 O O . VAL A 1 85 ? 5.662 -4.774 -3.879 1.00 95.00 85 VAL A O 1
ATOM 602 N N . ILE A 1 86 ? 7.023 -3.883 -5.442 1.00 93.94 86 ILE A N 1
ATOM 603 C CA . ILE A 1 86 ? 7.625 -2.843 -4.609 1.00 93.94 86 ILE A CA 1
ATOM 604 C C . ILE A 1 86 ? 7.196 -1.493 -5.173 1.00 93.94 86 ILE A C 1
ATOM 606 O O . ILE A 1 86 ? 7.535 -1.147 -6.305 1.00 93.94 86 ILE A O 1
ATOM 610 N N . VAL A 1 87 ? 6.441 -0.742 -4.376 1.00 92.88 87 VAL A N 1
ATOM 611 C CA . VAL A 1 87 ? 5.914 0.572 -4.754 1.00 92.88 87 VAL A CA 1
ATOM 612 C C . VAL A 1 87 ? 6.807 1.664 -4.157 1.00 92.88 87 VAL A C 1
ATOM 614 O O . VAL A 1 87 ? 6.953 1.702 -2.932 1.00 92.88 87 VAL A O 1
ATOM 617 N N . PRO A 1 88 ? 7.417 2.546 -4.969 1.00 90.38 88 PRO A N 1
ATOM 618 C CA . PRO A 1 88 ? 8.087 3.729 -4.461 1.00 90.38 88 PRO A CA 1
ATOM 619 C C . PRO A 1 88 ? 7.058 4.725 -3.928 1.00 90.38 88 PRO A C 1
ATOM 621 O O . PRO A 1 88 ? 5.993 4.918 -4.516 1.00 90.38 88 PRO A O 1
ATOM 624 N N . LEU A 1 89 ? 7.394 5.369 -2.819 1.00 90.94 89 LEU A N 1
ATOM 625 C CA . LEU A 1 89 ? 6.580 6.400 -2.203 1.00 90.94 89 LEU A CA 1
ATOM 626 C C . LEU A 1 89 ? 7.475 7.567 -1.792 1.00 90.94 89 LEU A C 1
ATOM 628 O O . LEU A 1 89 ? 8.310 7.442 -0.896 1.00 90.94 89 LEU A O 1
ATOM 632 N N . ASP A 1 90 ? 7.278 8.699 -2.456 1.00 89.69 90 ASP A N 1
ATOM 633 C CA . ASP A 1 90 ? 7.992 9.932 -2.158 1.00 89.69 90 ASP A CA 1
ATOM 634 C C . ASP A 1 90 ? 7.371 10.620 -0.933 1.00 89.69 90 ASP A C 1
ATOM 636 O O . ASP A 1 90 ? 6.217 11.068 -0.977 1.00 89.69 90 ASP A O 1
ATOM 640 N N . VAL A 1 91 ? 8.143 10.696 0.156 1.00 92.00 91 VAL A N 1
ATOM 641 C CA . VAL A 1 91 ? 7.708 11.280 1.437 1.00 92.00 91 VAL A CA 1
ATOM 642 C C . VAL A 1 91 ? 7.470 12.788 1.358 1.00 92.00 91 VAL A C 1
ATOM 644 O O . VAL A 1 91 ? 6.827 13.348 2.244 1.00 92.00 91 VAL A O 1
ATOM 647 N N . ASP A 1 92 ? 7.963 13.453 0.311 1.00 89.50 92 ASP A N 1
ATOM 648 C CA . ASP A 1 92 ? 7.723 14.874 0.052 1.00 89.50 92 ASP A CA 1
ATOM 649 C C . ASP A 1 92 ? 6.417 15.128 -0.710 1.00 89.50 92 ASP A C 1
ATOM 651 O O . ASP A 1 92 ? 5.915 16.252 -0.717 1.00 89.50 92 ASP A O 1
ATOM 655 N N . ARG A 1 93 ? 5.851 14.100 -1.356 1.00 88.19 93 ARG A N 1
ATOM 656 C CA . ARG A 1 93 ? 4.658 14.234 -2.213 1.00 88.19 93 ARG A CA 1
ATOM 657 C C . ARG A 1 93 ? 3.390 13.663 -1.596 1.00 88.19 93 ARG A C 1
ATOM 659 O O . ARG A 1 93 ? 2.295 14.085 -1.964 1.00 88.19 93 ARG A O 1
ATOM 666 N N . TRP A 1 94 ? 3.521 12.684 -0.705 1.00 92.06 94 TRP A N 1
ATOM 667 C CA . TRP A 1 94 ? 2.384 11.968 -0.138 1.00 92.06 94 TRP A CA 1
ATOM 668 C C . TRP A 1 94 ? 2.205 12.265 1.341 1.00 92.06 94 TRP A C 1
ATOM 670 O O . TRP A 1 94 ? 3.055 11.921 2.157 1.00 92.06 94 TRP A O 1
ATOM 680 N N . GLU A 1 95 ? 1.028 12.765 1.710 1.00 95.31 95 GLU A N 1
ATOM 681 C CA . GLU A 1 95 ? 0.616 12.790 3.113 1.00 95.31 95 GLU A CA 1
ATOM 682 C C . GLU A 1 95 ? 0.491 11.356 3.664 1.00 95.31 95 GLU A C 1
ATOM 684 O O . GLU A 1 95 ? -0.182 10.520 3.040 1.00 95.31 95 GLU A O 1
ATOM 689 N N . PRO A 1 96 ? 1.080 11.046 4.837 1.00 95.69 96 PRO A N 1
ATOM 690 C CA . PRO A 1 96 ? 1.200 9.676 5.337 1.00 95.69 96 PRO A CA 1
ATOM 691 C C . PRO A 1 96 ? -0.148 9.007 5.577 1.00 95.69 96 PRO A C 1
ATOM 693 O O . PRO A 1 96 ? -0.286 7.811 5.333 1.00 95.69 96 PRO A O 1
ATOM 696 N N . TYR A 1 97 ? -1.175 9.763 5.975 1.00 96.75 97 TYR A N 1
ATOM 697 C CA . TYR A 1 97 ? -2.521 9.213 6.133 1.00 96.75 97 TYR A CA 1
ATOM 698 C C . TYR A 1 97 ? -3.094 8.697 4.803 1.00 96.75 97 TYR A C 1
ATOM 700 O O . TYR A 1 97 ? -3.654 7.599 4.731 1.00 96.75 97 TYR A O 1
ATOM 708 N N . ASN A 1 98 ? -2.916 9.464 3.723 1.00 96.00 98 ASN A N 1
ATOM 709 C CA . ASN A 1 98 ? -3.400 9.093 2.394 1.00 96.00 98 ASN A CA 1
ATOM 710 C C . ASN A 1 98 ? -2.610 7.916 1.818 1.00 96.00 98 ASN A C 1
ATOM 712 O O . ASN A 1 98 ? -3.218 6.989 1.275 1.00 96.00 98 ASN A O 1
ATOM 716 N N . ALA A 1 99 ? -1.286 7.916 1.996 1.00 95.88 99 ALA A N 1
ATOM 717 C CA . ALA A 1 99 ? -0.434 6.797 1.612 1.00 95.88 99 ALA A CA 1
ATOM 718 C C . ALA A 1 99 ? -0.813 5.519 2.365 1.00 95.88 99 ALA A C 1
ATOM 720 O O . ALA A 1 99 ? -1.070 4.491 1.739 1.00 95.88 99 ALA A O 1
ATOM 721 N N . ALA A 1 100 ? -0.931 5.583 3.696 1.00 96.56 100 ALA A N 1
ATOM 722 C CA . ALA A 1 100 ? -1.301 4.438 4.520 1.00 96.56 100 ALA A CA 1
ATOM 723 C C . ALA A 1 100 ? -2.628 3.820 4.065 1.00 96.56 100 ALA A C 1
ATOM 725 O O . ALA A 1 100 ? -2.721 2.598 3.935 1.00 96.56 100 ALA A O 1
ATOM 726 N N . ARG A 1 101 ? -3.628 4.658 3.762 1.00 96.50 101 ARG A N 1
ATOM 727 C CA . ARG A 1 101 ? -4.956 4.227 3.302 1.00 96.50 101 ARG A CA 1
ATOM 728 C C . ARG A 1 101 ? -4.906 3.537 1.939 1.00 96.50 101 ARG A C 1
ATOM 730 O O . ARG A 1 101 ? -5.526 2.484 1.760 1.00 96.50 101 ARG A O 1
ATOM 737 N N . ALA A 1 102 ? -4.186 4.120 0.982 1.00 96.12 102 ALA A N 1
ATOM 738 C CA . ALA A 1 102 ? -4.021 3.542 -0.350 1.00 96.12 102 ALA A CA 1
ATOM 739 C C . ALA A 1 102 ? -3.281 2.196 -0.278 1.00 96.12 102 ALA A C 1
ATOM 741 O O . ALA A 1 102 ? -3.759 1.195 -0.808 1.00 96.12 102 ALA A O 1
ATOM 742 N N . LEU A 1 103 ? -2.172 2.146 0.461 1.00 96.56 103 LEU A N 1
ATOM 743 C CA . LEU A 1 103 ? -1.345 0.950 0.622 1.00 96.56 103 LEU A CA 1
ATOM 744 C C . LEU A 1 103 ? -2.080 -0.176 1.360 1.00 96.56 103 LEU A C 1
ATOM 746 O O . LEU A 1 103 ? -2.001 -1.323 0.931 1.00 96.56 103 LEU A O 1
ATOM 750 N N . ALA A 1 104 ? -2.861 0.134 2.400 1.00 96.06 104 ALA A N 1
ATOM 751 C CA . ALA A 1 104 ? -3.700 -0.861 3.070 1.00 96.06 104 ALA A CA 1
ATOM 752 C C . ALA A 1 104 ? -4.738 -1.464 2.105 1.00 96.06 104 ALA A C 1
ATOM 754 O O . ALA A 1 104 ? -4.937 -2.676 2.077 1.00 96.06 104 ALA A O 1
ATOM 755 N N . THR A 1 105 ? -5.349 -0.637 1.250 1.00 96.19 105 THR A N 1
ATOM 756 C CA . THR A 1 105 ? -6.289 -1.105 0.216 1.00 96.19 105 THR A CA 1
ATOM 757 C C . THR A 1 105 ? -5.600 -2.020 -0.803 1.00 96.19 105 THR A C 1
ATOM 759 O O . THR A 1 105 ? -6.137 -3.067 -1.162 1.00 96.19 105 THR A O 1
ATOM 762 N N . LEU A 1 106 ? -4.388 -1.672 -1.241 1.00 96.44 106 LEU A N 1
ATOM 763 C CA . LEU A 1 106 ? -3.590 -2.520 -2.132 1.00 96.44 106 LEU A CA 1
ATOM 764 C C . LEU A 1 106 ? -3.198 -3.848 -1.474 1.00 96.44 106 LEU A C 1
ATOM 766 O O . LEU A 1 106 ? -3.261 -4.892 -2.118 1.00 96.44 106 LEU A O 1
ATOM 770 N N . ALA A 1 107 ? -2.842 -3.831 -0.191 1.00 95.69 107 ALA A N 1
ATOM 771 C CA . ALA A 1 107 ? -2.523 -5.037 0.563 1.00 95.69 107 ALA A CA 1
ATOM 772 C C . ALA A 1 107 ? -3.740 -5.968 0.734 1.00 95.69 107 ALA A C 1
ATOM 774 O O . ALA A 1 107 ? -3.568 -7.184 0.768 1.00 95.69 107 ALA A O 1
ATOM 775 N N . HIS A 1 108 ? -4.972 -5.439 0.759 1.00 94.75 108 HIS A N 1
ATOM 776 C CA . HIS A 1 108 ? -6.187 -6.264 0.635 1.00 94.75 108 HIS A CA 1
ATOM 777 C C . HIS A 1 108 ? -6.310 -6.916 -0.748 1.00 94.75 108 HIS A C 1
ATOM 779 O O . HIS A 1 108 ? -6.705 -8.076 -0.838 1.00 94.75 108 HIS A O 1
ATOM 785 N N . ALA A 1 109 ? -5.963 -6.198 -1.823 1.00 94.81 109 ALA A N 1
ATOM 786 C CA . ALA A 1 109 ? -6.018 -6.724 -3.192 1.00 94.81 109 ALA A CA 1
ATOM 787 C C . ALA A 1 109 ? -4.936 -7.784 -3.475 1.00 94.81 109 ALA A C 1
ATOM 789 O O . ALA A 1 109 ? -5.158 -8.697 -4.269 1.00 94.81 109 ALA A O 1
ATOM 790 N N . GLY A 1 110 ? -3.778 -7.678 -2.820 1.00 94.19 110 GLY A N 1
ATOM 791 C CA . GLY A 1 110 ? -2.675 -8.631 -2.920 1.00 94.19 110 GLY A CA 1
ATOM 792 C C . GLY A 1 110 ? -2.047 -8.949 -1.561 1.00 94.19 110 GLY A C 1
ATOM 793 O O . GLY A 1 110 ? -0.957 -8.445 -1.275 1.00 94.19 110 GLY A O 1
ATOM 794 N N . PRO A 1 111 ? -2.678 -9.799 -0.732 1.00 93.06 111 PRO A N 1
ATOM 795 C CA . PRO A 1 111 ? -2.164 -10.131 0.597 1.00 93.06 111 PRO A CA 1
ATOM 796 C C . PRO A 1 111 ? -0.770 -10.761 0.525 1.00 93.06 111 PRO A C 1
ATOM 798 O O . PRO A 1 111 ? -0.569 -11.724 -0.214 1.00 93.06 111 PRO A O 1
ATOM 801 N N . GLY A 1 112 ? 0.202 -10.227 1.273 1.00 91.69 112 GLY A N 1
ATOM 802 C CA . GLY A 1 112 ? 1.587 -10.724 1.251 1.00 91.69 112 GLY A CA 1
ATOM 803 C C . GLY A 1 112 ? 2.400 -10.318 0.018 1.00 91.69 112 GLY A C 1
ATOM 804 O O . GLY A 1 112 ? 3.533 -10.767 -0.145 1.00 91.69 112 GLY A O 1
ATOM 805 N N . ARG A 1 113 ? 1.836 -9.501 -0.882 1.00 94.56 113 ARG A N 1
ATOM 806 C CA . ARG A 1 113 ? 2.426 -9.214 -2.201 1.00 94.56 113 ARG A CA 1
ATOM 807 C C . ARG A 1 113 ? 2.874 -7.769 -2.382 1.00 94.56 113 ARG A C 1
ATOM 809 O O . ARG A 1 113 ? 3.357 -7.426 -3.457 1.00 94.56 113 ARG A O 1
ATOM 816 N N . LEU A 1 114 ? 2.732 -6.940 -1.354 1.00 94.94 114 LEU A N 1
ATOM 817 C CA . LEU A 1 114 ? 3.076 -5.525 -1.388 1.00 94.94 114 LEU A CA 1
ATOM 818 C C . LEU A 1 114 ? 4.247 -5.227 -0.450 1.00 94.94 114 LEU A C 1
ATOM 820 O O . LEU A 1 114 ? 4.222 -5.571 0.732 1.00 94.94 114 LEU A O 1
ATOM 824 N N . ALA A 1 115 ? 5.230 -4.506 -0.969 1.00 93.62 115 ALA A N 1
ATOM 825 C CA . ALA A 1 115 ? 6.218 -3.799 -0.174 1.00 93.62 115 ALA A CA 1
ATOM 826 C C . ALA A 1 115 ? 6.375 -2.359 -0.680 1.00 93.62 115 ALA A C 1
ATOM 828 O O . ALA A 1 115 ? 6.016 -2.041 -1.814 1.00 93.62 115 ALA A O 1
ATOM 829 N N . VAL A 1 116 ? 6.893 -1.479 0.172 1.00 93.25 116 VAL A N 1
ATOM 830 C CA . VAL A 1 116 ? 6.974 -0.037 -0.095 1.00 93.25 116 VAL A CA 1
ATOM 831 C C . VAL A 1 116 ? 8.411 0.426 0.038 1.00 93.25 116 VAL A C 1
ATOM 833 O O . VAL A 1 116 ? 9.040 0.139 1.047 1.00 93.25 116 VAL A O 1
ATOM 836 N N . ARG A 1 117 ? 8.938 1.170 -0.930 1.00 91.75 117 ARG A N 1
ATOM 837 C CA . ARG A 1 117 ? 10.235 1.846 -0.803 1.00 91.75 117 ARG A CA 1
ATOM 838 C C . ARG A 1 117 ? 9.997 3.330 -0.576 1.00 91.75 117 ARG A C 1
ATOM 840 O O . ARG A 1 117 ? 9.406 3.977 -1.429 1.00 91.75 117 ARG A O 1
ATOM 847 N N . LEU A 1 118 ? 10.483 3.874 0.535 1.00 91.75 118 LEU A N 1
ATOM 848 C CA . LEU A 1 118 ? 10.429 5.319 0.750 1.00 91.75 118 LEU A CA 1
ATOM 849 C C . LEU A 1 118 ? 11.539 6.015 -0.042 1.00 91.75 118 LEU A C 1
ATOM 851 O O . LEU A 1 118 ? 12.693 5.585 -0.010 1.00 91.75 118 LEU A O 1
ATOM 855 N N . THR A 1 119 ? 11.180 7.089 -0.731 1.00 88.44 119 THR A N 1
ATOM 856 C CA . THR A 1 119 ? 12.079 7.972 -1.484 1.00 88.44 119 THR A CA 1
ATOM 857 C C . THR A 1 119 ? 11.837 9.423 -1.067 1.00 88.44 119 THR A C 1
ATOM 859 O O . THR A 1 119 ? 10.891 9.699 -0.331 1.00 88.44 119 THR A O 1
ATOM 862 N N . GLY A 1 120 ? 12.683 10.349 -1.524 1.00 87.62 120 GLY A N 1
ATOM 863 C CA . GLY A 1 120 ? 12.619 11.746 -1.082 1.00 87.62 120 GLY A CA 1
ATOM 864 C C . GLY A 1 120 ? 13.025 11.914 0.385 1.00 87.62 120 GLY A C 1
ATOM 865 O O . GLY A 1 120 ? 13.347 10.936 1.068 1.00 87.62 120 GLY A O 1
ATOM 866 N N . GLY A 1 121 ? 13.023 13.158 0.862 1.00 88.19 121 GLY A N 1
ATOM 867 C CA . GLY A 1 121 ? 13.404 13.513 2.229 1.00 88.19 121 GLY A CA 1
ATOM 868 C C . GLY A 1 121 ? 14.809 13.066 2.671 1.00 88.19 121 GLY A C 1
ATOM 869 O O . GLY A 1 121 ? 15.539 12.335 1.995 1.00 88.19 121 GLY A O 1
ATOM 870 N N . ASP A 1 122 ? 15.204 13.506 3.863 1.00 91.69 122 ASP A N 1
ATOM 871 C CA . ASP A 1 122 ? 16.365 12.940 4.549 1.00 91.69 122 ASP A CA 1
ATOM 872 C C . ASP A 1 122 ? 16.009 11.618 5.261 1.00 91.69 122 ASP A C 1
ATOM 874 O O . ASP A 1 122 ? 14.863 11.158 5.264 1.00 91.69 122 ASP A O 1
ATOM 878 N N . GLU A 1 123 ? 17.017 10.974 5.854 1.00 90.50 123 GLU A N 1
ATOM 879 C CA . GLU A 1 123 ? 16.842 9.715 6.589 1.00 90.50 123 GLU A CA 1
ATOM 880 C C . GLU A 1 123 ? 15.874 9.847 7.769 1.00 90.50 123 GLU A C 1
ATOM 882 O O . GLU A 1 123 ? 15.062 8.954 8.002 1.00 90.50 123 GLU A O 1
ATOM 887 N N . GLY A 1 124 ? 15.924 10.970 8.491 1.00 93.06 124 GLY A N 1
ATOM 888 C CA . GLY A 1 124 ? 15.068 11.210 9.649 1.00 93.06 124 GLY A CA 1
ATOM 889 C C . GLY A 1 124 ? 13.600 11.286 9.249 1.00 93.06 124 GLY A C 1
ATOM 890 O O . GLY A 1 124 ? 12.759 10.621 9.854 1.00 93.06 124 GLY A O 1
ATOM 891 N N . ARG A 1 125 ? 13.304 12.010 8.168 1.00 94.06 125 ARG A N 1
ATOM 892 C CA . ARG A 1 125 ? 11.956 12.111 7.603 1.00 94.06 125 ARG A CA 1
ATOM 893 C C . ARG A 1 125 ? 11.453 10.768 7.095 1.00 94.06 125 ARG A C 1
ATOM 895 O O . ARG A 1 125 ? 10.316 10.405 7.375 1.00 94.06 125 ARG A O 1
ATOM 902 N N . ARG A 1 126 ? 12.282 9.978 6.410 1.00 94.44 126 ARG A N 1
ATOM 903 C CA . ARG A 1 126 ? 11.882 8.624 5.982 1.00 94.44 126 ARG A CA 1
ATOM 904 C C . ARG A 1 126 ? 11.622 7.694 7.173 1.00 94.44 126 ARG A C 1
ATOM 906 O O . ARG A 1 126 ? 10.643 6.948 7.154 1.00 94.44 126 ARG A O 1
ATOM 913 N N . ALA A 1 127 ? 12.434 7.767 8.226 1.00 93.62 127 ALA A N 1
ATOM 914 C CA . ALA A 1 127 ? 12.242 6.976 9.441 1.00 93.62 127 ALA A CA 1
ATOM 915 C C . ALA A 1 127 ? 10.956 7.358 10.196 1.00 93.62 127 ALA A C 1
ATOM 917 O O . ALA A 1 127 ? 10.188 6.473 10.591 1.00 93.62 127 ALA A O 1
ATOM 918 N N . GLU A 1 128 ? 10.690 8.658 10.356 1.00 95.12 128 GLU A N 1
ATOM 919 C CA . GLU A 1 128 ? 9.449 9.168 10.946 1.00 95.12 128 GLU A CA 1
ATOM 920 C C . GLU A 1 128 ? 8.241 8.725 10.110 1.00 95.12 128 GLU A C 1
ATOM 922 O O . GLU A 1 128 ? 7.327 8.106 10.652 1.00 95.12 128 GLU A O 1
ATOM 927 N N . TYR A 1 129 ? 8.272 8.915 8.787 1.00 96.31 129 TYR A N 1
ATOM 928 C CA . TYR A 1 129 ? 7.194 8.503 7.883 1.00 96.31 129 TYR A CA 1
ATOM 929 C C . TYR A 1 129 ? 6.878 7.009 7.999 1.00 96.31 129 TYR A C 1
ATOM 931 O O . TYR A 1 129 ? 5.718 6.618 8.137 1.00 96.31 129 TYR A O 1
ATOM 939 N N . ALA A 1 130 ? 7.909 6.156 8.005 1.00 95.50 130 ALA A N 1
ATOM 940 C CA . ALA A 1 130 ? 7.744 4.718 8.196 1.00 95.50 130 ALA A CA 1
ATOM 941 C C . ALA A 1 130 ? 7.084 4.387 9.547 1.00 95.50 130 ALA A C 1
ATOM 943 O O . ALA A 1 130 ? 6.273 3.463 9.630 1.00 95.50 130 ALA A O 1
ATOM 944 N N . SER A 1 131 ? 7.409 5.136 10.607 1.00 94.38 131 SER A N 1
ATOM 945 C CA . SER A 1 131 ? 6.754 5.009 11.913 1.00 94.38 131 SER A CA 1
ATOM 946 C C . SER A 1 131 ? 5.266 5.361 11.837 1.00 94.38 131 SER A C 1
ATOM 948 O O . SER A 1 131 ? 4.432 4.570 12.283 1.00 94.38 131 SER A O 1
ATOM 950 N N . VAL A 1 132 ? 4.925 6.486 11.193 1.00 96.44 132 VAL A N 1
ATOM 951 C CA . VAL A 1 132 ? 3.531 6.922 11.003 1.00 96.44 132 VAL A CA 1
ATOM 952 C C . VAL A 1 132 ? 2.725 5.885 10.221 1.00 96.44 132 VAL A C 1
ATOM 954 O O . VAL A 1 132 ? 1.632 5.509 10.648 1.00 96.44 132 VAL A O 1
ATOM 957 N N . LEU A 1 133 ? 3.270 5.366 9.115 1.00 96.06 133 LEU A N 1
ATOM 958 C CA . LEU A 1 133 ? 2.616 4.323 8.320 1.00 96.06 133 LEU A CA 1
ATOM 959 C C . LEU A 1 133 ? 2.319 3.072 9.154 1.00 96.06 133 LEU A C 1
ATOM 961 O O . LEU A 1 133 ? 1.186 2.592 9.159 1.00 96.06 133 LEU A O 1
ATOM 965 N N . ARG A 1 134 ? 3.314 2.563 9.892 1.00 94.12 134 ARG A N 1
ATOM 966 C CA . ARG A 1 134 ? 3.151 1.362 10.727 1.00 94.12 134 ARG A CA 1
ATOM 967 C C . ARG A 1 134 ? 2.099 1.561 11.813 1.00 94.12 134 ARG A C 1
ATOM 969 O O . ARG A 1 134 ? 1.268 0.678 12.007 1.00 94.12 134 ARG A O 1
ATOM 976 N N . ALA A 1 135 ? 2.103 2.713 12.483 1.00 95.19 135 ALA A N 1
ATOM 977 C CA . ALA A 1 135 ? 1.108 3.038 13.501 1.00 95.19 135 ALA A CA 1
ATOM 978 C C . ALA A 1 135 ? -0.313 3.103 12.915 1.00 95.19 135 ALA A C 1
ATOM 980 O O . ALA A 1 135 ? -1.256 2.581 13.511 1.00 95.19 135 ALA A O 1
ATOM 981 N N . LEU A 1 136 ? -0.467 3.675 11.718 1.00 96.81 136 LEU A N 1
ATOM 982 C CA . LEU A 1 136 ? -1.746 3.709 11.011 1.00 96.81 136 LEU A CA 1
ATOM 983 C C . LEU A 1 136 ? -2.223 2.318 10.586 1.00 96.81 136 LEU A C 1
ATOM 985 O O . LEU A 1 136 ? -3.404 2.018 10.737 1.00 96.81 136 LEU A O 1
ATOM 989 N N . TRP A 1 137 ? -1.348 1.445 10.095 1.00 95.38 137 TRP A N 1
ATOM 990 C CA . TRP A 1 137 ? -1.762 0.117 9.624 1.00 95.38 137 TRP A CA 1
ATOM 991 C C . TRP A 1 137 ? -2.275 -0.808 10.727 1.00 95.38 137 TRP A C 1
ATOM 993 O O . TRP A 1 137 ? -3.126 -1.645 10.448 1.00 95.38 137 TRP A O 1
ATOM 1003 N N . VAL A 1 138 ? -1.836 -0.611 11.972 1.00 93.69 138 VAL A N 1
ATOM 1004 C CA . VAL A 1 138 ? -2.323 -1.374 13.138 1.00 93.69 138 VAL A CA 1
ATOM 1005 C C . VAL A 1 138 ? -3.434 -0.656 13.920 1.00 93.69 138 VAL A C 1
ATOM 1007 O O . VAL A 1 138 ? -3.885 -1.144 14.956 1.00 93.69 138 VAL A O 1
ATOM 1010 N N . SER A 1 139 ? -3.874 0.521 13.458 1.00 96.44 139 SER A N 1
ATOM 1011 C CA . SER A 1 139 ? -4.862 1.360 14.160 1.00 96.44 139 SER A CA 1
ATOM 1012 C C . SER A 1 139 ? -6.299 0.832 14.072 1.00 96.44 139 SER A C 1
ATOM 1014 O O . SER A 1 139 ? -7.119 1.125 14.941 1.00 96.44 139 SER A O 1
ATOM 1016 N N . PHE A 1 140 ? -6.602 0.019 13.057 1.00 96.50 140 PHE A N 1
ATOM 1017 C CA . PHE A 1 140 ? -7.900 -0.628 12.873 1.00 96.50 140 PHE A CA 1
ATOM 1018 C C . PHE A 1 140 ? -7.694 -2.134 12.644 1.00 96.50 140 PHE A C 1
ATOM 1020 O O . PHE A 1 140 ? -7.680 -2.586 11.499 1.00 96.50 140 PHE A O 1
ATOM 1027 N N . PRO A 1 141 ? -7.534 -2.927 13.720 1.00 95.25 141 PRO A N 1
ATOM 1028 C CA . PRO A 1 141 ? -7.333 -4.370 13.615 1.00 95.25 141 PRO A CA 1
ATOM 1029 C C . PRO A 1 141 ? -8.502 -5.055 12.909 1.00 95.25 141 PRO A C 1
ATOM 1031 O O . PRO A 1 141 ? -9.658 -4.644 13.055 1.00 95.25 141 PRO A O 1
ATOM 1034 N N . ARG A 1 142 ? -8.233 -6.140 12.183 1.00 93.25 142 ARG A N 1
ATOM 1035 C CA . ARG A 1 142 ? -9.281 -6.901 11.484 1.00 93.25 142 ARG A CA 1
ATOM 1036 C C . ARG A 1 142 ? -10.320 -7.473 12.452 1.00 93.25 142 ARG A C 1
ATOM 1038 O O . ARG A 1 142 ? -11.502 -7.535 12.120 1.00 93.25 142 ARG A O 1
ATOM 1045 N N . GLU A 1 143 ? -9.887 -7.851 13.647 1.00 92.81 143 GLU A N 1
ATOM 1046 C CA . GLU A 1 143 ? -10.700 -8.387 14.742 1.00 92.81 143 GLU A CA 1
ATOM 1047 C C . GLU A 1 143 ? -11.749 -7.391 15.243 1.00 92.81 143 GLU A C 1
ATOM 1049 O O . GLU A 1 143 ? -12.734 -7.794 15.856 1.00 92.81 143 GLU A O 1
ATOM 1054 N N . ALA A 1 144 ? -11.579 -6.098 14.949 1.00 95.50 144 ALA A N 1
ATOM 1055 C CA . ALA A 1 144 ? -12.581 -5.091 15.252 1.00 95.50 144 ALA A CA 1
ATOM 1056 C C . ALA A 1 144 ? -13.872 -5.304 14.445 1.00 95.50 144 ALA A C 1
ATOM 1058 O O . ALA A 1 144 ? -14.930 -4.863 14.881 1.00 95.50 144 ALA A O 1
ATOM 1059 N N . LEU A 1 145 ? -13.827 -5.948 13.273 1.00 94.62 145 LEU A N 1
ATOM 1060 C CA . LEU A 1 145 ? -15.012 -6.167 12.442 1.00 94.62 145 LEU A CA 1
ATOM 1061 C C . LEU A 1 145 ? -15.904 -7.266 13.039 1.00 94.62 145 LEU A C 1
ATOM 1063 O O . LEU A 1 145 ? -15.551 -8.442 13.034 1.00 94.62 145 LEU A O 1
ATOM 1067 N N . VAL A 1 146 ? -17.096 -6.876 13.497 1.00 95.62 146 VAL A N 1
ATOM 1068 C CA . VAL A 1 146 ? -18.097 -7.783 14.092 1.00 95.62 146 VAL A CA 1
ATOM 1069 C C . VAL A 1 146 ? -19.162 -8.175 13.067 1.00 95.62 146 VAL A C 1
ATOM 1071 O O . VAL A 1 146 ? -19.575 -9.330 13.013 1.00 95.62 146 VAL A O 1
ATOM 1074 N N . LEU A 1 147 ? -19.585 -7.220 12.229 1.00 94.00 147 LEU A N 1
ATOM 1075 C CA . LEU A 1 147 ? -20.574 -7.407 11.159 1.00 94.00 147 LEU A CA 1
ATOM 1076 C C . LEU A 1 147 ? -21.932 -7.970 11.639 1.00 94.00 147 LEU A C 1
ATOM 1078 O O . LEU A 1 147 ? -22.622 -8.671 10.894 1.00 94.00 147 LEU A O 1
ATOM 1082 N N . ASP A 1 148 ? -22.356 -7.634 12.860 1.00 95.62 148 ASP A N 1
ATOM 1083 C CA . ASP A 1 148 ? -23.637 -8.070 13.418 1.00 95.62 148 ASP A CA 1
ATOM 1084 C C . ASP A 1 148 ? -24.773 -7.146 12.962 1.00 95.62 148 ASP A C 1
ATOM 1086 O O . ASP A 1 148 ? -25.011 -6.060 13.502 1.00 95.62 148 ASP A O 1
ATOM 1090 N N . ARG A 1 149 ? -25.512 -7.608 11.952 1.00 95.88 149 ARG A N 1
ATOM 1091 C CA . ARG A 1 149 ? -26.679 -6.897 11.424 1.00 95.88 149 ARG A CA 1
ATOM 1092 C C . ARG A 1 149 ? -27.860 -6.877 12.398 1.00 95.88 149 ARG A C 1
ATOM 1094 O O . ARG A 1 149 ? -28.619 -5.913 12.370 1.00 95.88 149 ARG A O 1
ATOM 1101 N N . ALA A 1 150 ? -28.042 -7.913 13.217 1.00 96.88 150 ALA A N 1
ATOM 1102 C CA . ALA A 1 150 ? -29.177 -8.010 14.132 1.00 96.88 150 ALA A CA 1
ATOM 1103 C C . ALA A 1 150 ? -29.023 -7.038 15.310 1.00 96.88 150 ALA A C 1
ATOM 1105 O O . ALA A 1 150 ? -29.988 -6.372 15.682 1.00 96.88 150 ALA A O 1
ATOM 1106 N N . ALA A 1 151 ? -27.805 -6.905 15.841 1.00 94.12 151 ALA A N 1
ATOM 1107 C CA . ALA A 1 151 ? -27.471 -5.943 16.891 1.00 94.12 151 ALA A CA 1
ATOM 1108 C C . ALA A 1 151 ? -27.133 -4.535 16.362 1.00 94.12 151 ALA A C 1
ATOM 1110 O O . ALA A 1 151 ? -26.926 -3.620 17.156 1.00 94.12 151 ALA A O 1
ATOM 1111 N N . GLY A 1 152 ? -27.045 -4.347 15.038 1.00 94.50 152 GLY A N 1
ATOM 1112 C CA . GLY A 1 152 ? -26.664 -3.071 14.422 1.00 94.50 152 GLY A CA 1
ATOM 1113 C C . GLY A 1 152 ? -25.205 -2.678 14.676 1.00 94.50 152 GLY A C 1
ATOM 1114 O O . GLY A 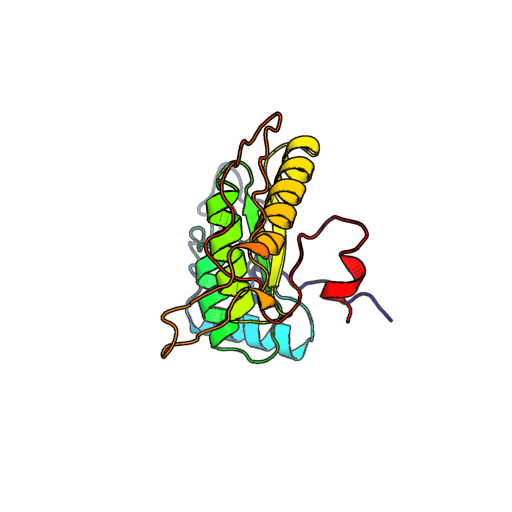1 152 ? -24.883 -1.490 14.701 1.00 94.50 152 GLY A O 1
ATOM 1115 N N . ARG A 1 153 ? -24.314 -3.654 14.884 1.00 94.19 153 ARG A N 1
ATOM 1116 C CA . ARG A 1 153 ? -22.909 -3.431 15.247 1.00 94.19 153 ARG A CA 1
ATOM 1117 C C . ARG A 1 153 ? -21.980 -3.841 14.109 1.00 94.19 153 ARG A C 1
ATOM 1119 O O . ARG A 1 153 ? -21.701 -5.019 13.907 1.00 94.19 153 ARG A O 1
ATOM 1126 N N . TYR A 1 154 ? -21.468 -2.850 13.378 1.00 93.81 154 TYR A N 1
ATOM 1127 C CA . TYR A 1 154 ? -20.513 -3.088 12.291 1.00 93.81 154 TYR A CA 1
ATOM 1128 C C . TYR A 1 154 ? -19.123 -3.479 12.817 1.00 93.81 154 TYR A C 1
ATOM 1130 O O . TYR A 1 154 ? -18.540 -4.459 12.357 1.00 93.81 154 TYR A O 1
ATOM 1138 N N . PHE A 1 155 ? -18.620 -2.758 13.821 1.00 95.69 155 PHE A N 1
ATOM 1139 C CA . PHE A 1 155 ? -17.321 -3.016 14.440 1.00 95.69 155 PHE A CA 1
ATOM 1140 C C . PHE A 1 155 ? -17.353 -2.765 15.952 1.00 95.69 155 PHE A C 1
ATOM 1142 O O . PHE A 1 155 ? -18.273 -2.130 16.476 1.00 95.69 155 PHE A O 1
ATOM 1149 N N . ASP A 1 156 ? -16.359 -3.288 16.660 1.00 95.56 156 ASP A N 1
ATOM 1150 C CA . ASP A 1 156 ? -16.110 -3.015 18.066 1.00 95.56 156 ASP A CA 1
ATOM 1151 C C . ASP A 1 156 ? -15.100 -1.859 18.212 1.00 95.56 156 ASP A C 1
ATOM 1153 O O . ASP A 1 156 ? -13.917 -2.034 17.912 1.00 95.56 156 ASP A O 1
ATOM 1157 N N . PRO A 1 157 ? -15.531 -0.671 18.681 1.00 93.38 157 PRO A N 1
ATOM 1158 C CA . PRO A 1 157 ? -14.649 0.487 18.798 1.00 93.38 157 PRO A CA 1
ATOM 1159 C C . PRO A 1 157 ? -13.545 0.300 19.840 1.00 93.38 157 PRO A C 1
ATOM 1161 O O . PRO A 1 157 ? -12.554 1.018 19.789 1.00 93.38 157 PRO A O 1
ATOM 1164 N N . THR A 1 158 ? -13.671 -0.667 20.755 1.00 95.50 158 THR A N 1
ATOM 1165 C CA . THR A 1 158 ? -12.635 -0.937 21.767 1.00 95.50 158 THR A CA 1
ATOM 1166 C C . THR A 1 158 ? -11.341 -1.498 21.170 1.00 95.50 158 THR A C 1
ATOM 1168 O O . THR A 1 158 ? -10.296 -1.440 21.816 1.00 95.50 158 THR A O 1
ATOM 1171 N N . PHE A 1 159 ? -11.386 -2.002 19.933 1.00 95.31 159 PHE A N 1
ATOM 1172 C CA . PHE A 1 159 ? -10.212 -2.477 19.200 1.00 95.31 159 PHE A CA 1
ATOM 1173 C C . PHE A 1 159 ? -9.497 -1.366 18.424 1.00 95.31 159 PHE A C 1
ATOM 1175 O O . PHE A 1 159 ? -8.320 -1.525 18.097 1.00 95.31 159 PHE A O 1
ATOM 1182 N N . VAL A 1 160 ? -10.185 -0.264 18.109 1.00 95.50 160 VAL A N 1
ATOM 1183 C CA . VAL A 1 160 ? -9.618 0.832 17.317 1.00 95.50 160 VAL A CA 1
ATOM 1184 C C . VAL A 1 160 ? -8.663 1.644 18.184 1.00 95.50 160 VAL A C 1
ATOM 1186 O O . VAL A 1 160 ? -8.995 2.048 19.297 1.00 95.50 160 VAL A O 1
ATOM 1189 N N . ARG A 1 161 ? -7.459 1.887 17.667 1.00 94.12 161 ARG A N 1
ATOM 1190 C CA . ARG A 1 161 ? -6.392 2.614 18.357 1.00 94.12 161 ARG A CA 1
ATOM 1191 C C . ARG A 1 161 ? -6.116 3.904 17.614 1.00 94.12 161 ARG A C 1
ATOM 1193 O O . ARG A 1 161 ? -5.759 3.872 16.444 1.00 94.12 161 ARG A O 1
ATOM 1200 N N . HIS A 1 162 ? -6.251 5.030 18.294 1.00 94.00 162 HIS A N 1
ATOM 1201 C CA . HIS A 1 162 ? -5.835 6.312 17.745 1.00 94.00 162 HIS A CA 1
ATOM 1202 C C . HIS A 1 162 ? -4.312 6.438 17.873 1.00 94.00 162 HIS A C 1
ATOM 1204 O O . HIS A 1 162 ? -3.798 6.265 18.978 1.00 94.00 162 HIS A O 1
ATOM 1210 N N . PRO A 1 163 ? -3.572 6.660 16.768 1.00 93.25 163 PRO A N 1
ATOM 1211 C CA . PRO A 1 163 ? -2.122 6.802 16.841 1.00 93.25 163 PRO A CA 1
ATOM 1212 C C . PRO A 1 163 ? -1.675 8.034 17.633 1.00 93.25 163 PRO A C 1
ATOM 1214 O O . PRO A 1 163 ? -0.585 7.998 18.194 1.00 93.25 163 PRO A O 1
ATOM 1217 N N . ASP A 1 164 ? -2.493 9.097 17.649 1.00 94.31 164 ASP A N 1
ATOM 1218 C CA . ASP A 1 164 ? -2.241 10.371 18.341 1.00 94.31 164 ASP A CA 1
ATOM 1219 C C . ASP A 1 164 ? -0.802 10.881 18.154 1.00 94.31 164 ASP A C 1
ATOM 1221 O O . ASP A 1 164 ? -0.101 11.255 19.094 1.00 94.31 164 ASP A O 1
ATOM 1225 N N . ILE A 1 165 ? -0.343 10.853 16.903 1.00 96.44 165 ILE A N 1
ATOM 1226 C CA . ILE A 1 165 ? 1.017 11.217 16.525 1.00 96.44 165 ILE A CA 1
ATOM 1227 C C . ILE A 1 165 ? 1.129 12.739 16.497 1.00 96.44 165 ILE A C 1
ATOM 1229 O O . ILE A 1 165 ? 0.398 13.408 15.766 1.00 96.44 165 ILE A O 1
ATOM 1233 N N . ASP A 1 166 ? 2.097 13.263 17.239 1.00 96.25 166 ASP A N 1
ATOM 1234 C CA . ASP A 1 166 ? 2.541 14.657 17.203 1.00 96.25 166 ASP A CA 1
ATOM 1235 C C . ASP A 1 166 ? 4.060 14.670 16.976 1.00 96.25 166 ASP A C 1
ATOM 1237 O O . ASP A 1 166 ? 4.864 14.754 17.908 1.00 96.25 166 ASP A O 1
ATOM 1241 N N . GLY A 1 167 ? 4.447 14.392 15.729 1.00 94.31 167 GLY A N 1
ATOM 1242 C CA . GLY A 1 167 ? 5.835 14.259 15.299 1.00 94.31 167 GLY A CA 1
ATOM 1243 C C . GLY A 1 167 ? 6.434 15.577 14.796 1.00 94.31 167 GLY A C 1
ATOM 1244 O O . GLY A 1 167 ? 5.717 16.553 14.576 1.00 94.31 167 GLY A O 1
ATOM 1245 N N . PRO A 1 168 ? 7.763 15.624 14.592 1.00 93.62 168 PRO A N 1
ATOM 1246 C CA . PRO A 1 168 ? 8.444 16.825 14.116 1.00 93.62 168 PRO A CA 1
ATOM 1247 C C . PRO A 1 168 ? 8.052 17.237 12.689 1.00 93.62 168 PRO A C 1
ATOM 1249 O O . PRO A 1 168 ? 8.129 18.425 12.376 1.00 93.62 168 PRO 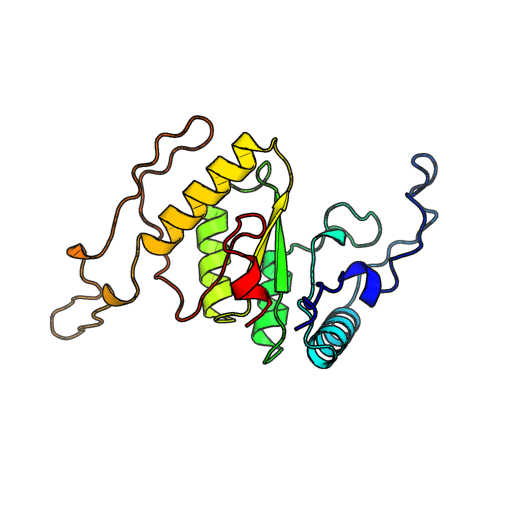A O 1
ATOM 1252 N N . THR A 1 169 ? 7.638 16.294 11.835 1.00 95.31 169 THR A N 1
ATOM 1253 C CA . THR A 1 169 ? 7.198 16.582 10.460 1.00 95.31 169 THR A CA 1
ATOM 1254 C C . THR A 1 169 ? 5.702 16.348 10.286 1.00 95.31 169 THR A C 1
ATOM 1256 O O . THR A 1 169 ? 5.032 17.159 9.646 1.00 95.31 169 THR A O 1
ATOM 1259 N N . TRP A 1 170 ? 5.166 15.252 10.835 1.00 96.19 170 TRP A N 1
ATOM 1260 C CA . TRP A 1 170 ? 3.764 14.877 10.640 1.00 96.19 170 TRP A CA 1
ATOM 1261 C C . TRP A 1 170 ? 3.004 14.737 11.956 1.00 96.19 170 TRP A C 1
ATOM 1263 O O . TRP A 1 170 ? 3.488 14.159 12.927 1.00 96.19 170 TRP A O 1
ATOM 1273 N N . SER A 1 171 ? 1.751 15.193 11.936 1.00 96.25 171 SER A N 1
ATOM 1274 C CA . SER A 1 171 ? 0.780 14.989 13.009 1.00 96.25 171 SER A CA 1
ATOM 1275 C C . SER A 1 171 ? -0.427 14.215 12.480 1.00 96.25 171 SER A C 1
ATOM 1277 O O . SER A 1 171 ? -0.959 14.526 11.411 1.00 96.25 171 SER A O 1
ATOM 1279 N N . VAL A 1 172 ? -0.847 13.179 13.209 1.00 96.69 172 VAL A N 1
ATOM 1280 C CA . VAL A 1 172 ? -1.961 12.300 12.834 1.00 96.69 172 VAL A CA 1
ATOM 1281 C C . VAL A 1 172 ? -2.752 11.898 14.074 1.00 96.69 172 VAL A C 1
ATOM 1283 O O . VAL A 1 172 ? -2.310 11.078 14.871 1.00 96.69 172 VAL A O 1
ATOM 1286 N N . LEU A 1 173 ? -3.967 12.431 14.192 1.00 93.12 173 LEU A N 1
ATOM 1287 C CA . LEU A 1 173 ? -4.880 12.133 15.300 1.00 93.12 173 LEU A CA 1
ATOM 1288 C C . LEU A 1 173 ? -5.692 10.843 15.072 1.00 93.12 173 LEU A C 1
ATOM 1290 O O . LEU A 1 173 ? -5.908 10.025 15.960 1.00 93.12 173 LEU A O 1
ATOM 1294 N N . GLY A 1 174 ? -6.224 10.679 13.862 1.00 92.50 174 GLY A N 1
ATOM 1295 C CA . GLY A 1 174 ? -7.227 9.657 13.574 1.00 92.50 174 GLY A CA 1
ATOM 1296 C C . GLY A 1 174 ? -6.637 8.279 13.297 1.00 92.50 174 GLY A C 1
ATOM 1297 O O . GLY A 1 174 ? -5.605 8.154 12.638 1.00 92.50 174 GLY A O 1
ATOM 1298 N N . ALA A 1 175 ? -7.361 7.238 13.711 1.00 95.94 175 ALA A N 1
ATOM 1299 C CA . ALA A 1 175 ? -7.155 5.896 13.186 1.00 95.94 175 ALA A CA 1
ATOM 1300 C C . ALA A 1 175 ? -7.394 5.850 11.666 1.00 95.94 175 ALA A C 1
ATOM 1302 O O . ALA A 1 175 ? -8.099 6.682 11.074 1.00 95.94 175 ALA A O 1
ATOM 1303 N N . LEU A 1 176 ? -6.802 4.854 11.020 1.00 96.06 176 LEU A N 1
ATOM 1304 C CA . LEU A 1 176 ? -7.038 4.567 9.619 1.00 96.06 176 LEU A CA 1
ATOM 1305 C C . LEU A 1 176 ? -8.489 4.116 9.421 1.00 96.06 176 LEU A C 1
ATOM 1307 O O . LEU A 1 176 ? -9.074 3.434 10.255 1.00 96.06 176 LEU A O 1
ATOM 1311 N N . THR A 1 177 ? -9.074 4.480 8.285 1.00 94.75 177 THR A N 1
ATOM 1312 C CA . THR A 1 177 ? -10.442 4.073 7.913 1.00 94.75 177 THR A CA 1
ATOM 1313 C C . THR A 1 177 ? -10.508 2.700 7.244 1.00 94.75 177 THR A C 1
ATOM 1315 O O . THR A 1 177 ? -11.596 2.203 6.959 1.00 94.75 177 THR A O 1
ATOM 1318 N N . VAL A 1 178 ? -9.353 2.085 6.983 1.00 95.25 178 VAL A N 1
ATOM 1319 C CA . VAL A 1 178 ? -9.219 0.783 6.330 1.00 95.25 178 VAL A CA 1
ATOM 1320 C C . VAL A 1 178 ? -8.737 -0.222 7.376 1.00 95.25 178 VAL A C 1
ATOM 1322 O O . VAL A 1 178 ? -7.682 0.016 7.964 1.00 95.25 178 VAL A O 1
ATOM 1325 N N . PRO A 1 179 ? -9.477 -1.321 7.612 1.00 94.69 179 PRO A N 1
ATOM 1326 C CA . PRO A 1 179 ? -9.040 -2.383 8.508 1.00 94.69 179 PRO A CA 1
ATOM 1327 C C . PRO A 1 179 ? -7.745 -3.039 8.030 1.00 94.69 179 PRO A C 1
ATOM 1329 O O . PRO A 1 179 ? -7.465 -3.068 6.827 1.00 94.69 179 PRO A O 1
ATOM 1332 N N . GLU A 1 180 ? -7.003 -3.628 8.959 1.00 94.38 180 GLU A N 1
ATOM 1333 C CA . GLU A 1 180 ? -5.779 -4.371 8.672 1.00 94.38 180 GLU A CA 1
ATOM 1334 C C . GLU A 1 180 ? -6.015 -5.457 7.594 1.00 94.38 180 GLU A C 1
ATOM 1336 O O . GLU A 1 180 ? -7.014 -6.192 7.649 1.00 94.38 180 GLU A O 1
ATOM 1341 N N . PRO A 1 181 ? -5.141 -5.556 6.574 1.00 92.94 181 PRO A N 1
ATOM 1342 C CA . PRO A 1 181 ? -5.255 -6.566 5.530 1.00 92.94 181 PRO A CA 1
ATOM 1343 C C . PRO A 1 181 ? -4.940 -7.977 6.045 1.00 92.94 181 PRO A C 1
ATOM 1345 O O . PRO A 1 181 ? -4.238 -8.149 7.036 1.00 92.94 181 PRO A O 1
ATOM 1348 N N . PRO A 1 182 ? -5.422 -9.030 5.360 1.00 88.88 182 PRO A N 1
ATOM 1349 C CA . PRO A 1 182 ? -5.269 -10.412 5.818 1.00 88.88 182 PRO A CA 1
ATOM 1350 C C . PRO A 1 182 ? -3.841 -10.976 5.700 1.00 88.88 182 PRO A C 1
ATOM 1352 O O . PRO A 1 182 ? -3.620 -12.117 6.099 1.00 88.88 182 PRO A O 1
ATOM 1355 N N . GLY A 1 183 ? -2.893 -10.235 5.124 1.00 84.44 183 GLY A N 1
ATOM 1356 C CA . GLY A 1 183 ? -1.512 -10.672 4.932 1.00 84.44 183 GLY A CA 1
ATOM 1357 C C . GLY A 1 183 ? -0.513 -9.544 5.188 1.00 84.44 183 GLY A C 1
ATOM 1358 O O . GLY A 1 183 ? -0.899 -8.373 5.191 1.00 84.44 183 GLY A O 1
ATOM 1359 N N . PRO A 1 184 ? 0.774 -9.882 5.382 1.00 80.00 184 PRO A N 1
ATOM 1360 C CA . PRO A 1 184 ? 1.791 -8.898 5.707 1.00 80.00 184 PRO A CA 1
ATOM 1361 C C . PRO A 1 184 ? 2.062 -7.969 4.522 1.00 80.00 184 PRO A C 1
ATOM 1363 O O . PRO A 1 184 ? 1.982 -8.359 3.358 1.00 80.00 184 PRO A O 1
ATOM 1366 N N . PHE A 1 185 ? 2.443 -6.740 4.835 1.00 85.50 185 PHE A N 1
ATOM 1367 C CA . PHE A 1 185 ? 3.052 -5.794 3.910 1.00 85.50 185 PHE A CA 1
ATOM 1368 C C . PHE A 1 185 ? 3.985 -4.891 4.720 1.00 85.50 185 PHE A C 1
ATOM 1370 O O . PHE A 1 185 ? 3.842 -4.771 5.940 1.00 85.50 185 PHE A O 1
ATOM 1377 N N . SER A 1 186 ? 5.029 -4.356 4.091 1.00 84.88 186 SER A N 1
ATOM 1378 C CA . SER A 1 186 ? 6.135 -3.735 4.833 1.00 84.88 186 SER A CA 1
ATOM 1379 C C . SER A 1 186 ? 6.752 -2.557 4.093 1.00 84.88 186 SER A C 1
ATOM 1381 O O . SER A 1 186 ? 6.693 -2.471 2.866 1.00 84.88 186 SER A O 1
ATOM 1383 N N . VAL A 1 187 ? 7.390 -1.673 4.857 1.00 87.75 187 VAL A N 1
ATOM 1384 C CA . VAL A 1 187 ? 8.282 -0.638 4.331 1.00 87.75 187 VAL A CA 1
ATOM 1385 C C . VAL A 1 187 ? 9.689 -1.223 4.240 1.00 87.75 187 VAL A C 1
ATOM 1387 O O . VAL A 1 187 ? 10.209 -1.714 5.235 1.00 87.75 187 VAL A O 1
ATOM 1390 N N . LEU A 1 188 ? 10.295 -1.187 3.056 1.00 83.25 188 LEU A N 1
ATOM 1391 C CA . LEU A 1 188 ? 11.664 -1.616 2.815 1.00 83.25 188 LEU A CA 1
ATOM 1392 C C . LEU A 1 188 ? 12.658 -0.662 3.480 1.00 83.25 188 LEU A C 1
ATOM 1394 O O . LEU A 1 188 ? 12.552 0.550 3.310 1.00 83.25 188 LEU A O 1
ATOM 1398 N N . GLY A 1 189 ? 13.656 -1.223 4.166 1.00 64.88 189 GLY A N 1
ATOM 1399 C CA . GLY A 1 189 ? 14.755 -0.457 4.766 1.00 64.88 189 GLY A CA 1
ATOM 1400 C C . GLY A 1 189 ? 14.805 -0.475 6.294 1.00 64.88 189 GLY A C 1
ATOM 1401 O O . GLY A 1 189 ? 15.724 0.112 6.851 1.00 64.88 189 GLY A O 1
ATOM 1402 N N . ASP A 1 190 ? 13.894 -1.179 6.979 1.00 49.41 190 ASP A N 1
ATOM 1403 C CA . ASP A 1 190 ? 14.123 -1.601 8.370 1.00 49.41 190 ASP A CA 1
ATOM 1404 C C . ASP A 1 190 ? 14.688 -3.037 8.412 1.00 49.41 190 ASP A C 1
AT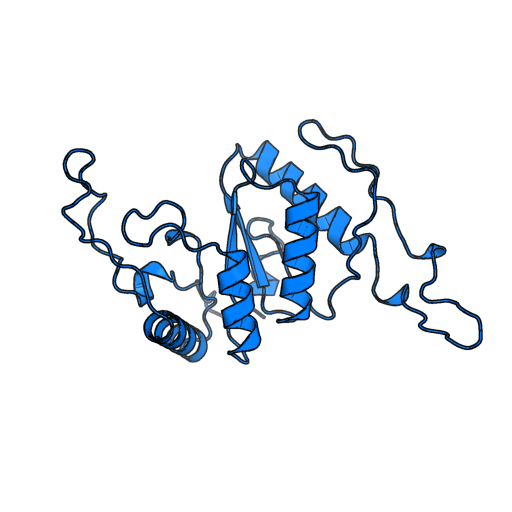OM 1406 O O . ASP A 1 190 ? 14.424 -3.848 7.517 1.00 49.41 190 ASP A O 1
ATOM 1410 N N . GLU A 1 191 ? 15.494 -3.375 9.423 1.00 36.38 191 GLU A N 1
ATOM 1411 C CA . GLU A 1 191 ? 16.133 -4.698 9.557 1.00 36.38 191 GLU A CA 1
ATOM 1412 C C . GLU A 1 191 ? 15.143 -5.889 9.553 1.00 36.38 191 GLU A C 1
ATOM 1414 O O . GLU A 1 191 ? 15.553 -7.032 9.326 1.00 36.38 191 GLU A O 1
ATOM 1419 N N . ALA A 1 192 ? 13.835 -5.671 9.744 1.00 36.16 192 ALA A N 1
ATOM 1420 C CA . ALA A 1 192 ? 12.814 -6.720 9.688 1.00 36.16 192 ALA A CA 1
ATOM 1421 C C . ALA A 1 192 ? 12.382 -7.075 8.249 1.00 36.16 192 ALA A C 1
ATOM 1423 O O . ALA A 1 192 ? 11.830 -8.154 8.007 1.00 36.16 192 ALA A O 1
ATOM 1424 N N . THR A 1 193 ? 12.705 -6.229 7.269 1.00 42.22 193 THR A N 1
ATOM 1425 C CA . THR A 1 193 ? 12.248 -6.347 5.873 1.00 42.22 193 THR A CA 1
ATOM 1426 C C . THR A 1 193 ? 12.859 -7.531 5.108 1.00 42.22 193 THR A C 1
ATOM 1428 O O . THR A 1 193 ? 12.266 -8.048 4.158 1.00 42.22 193 THR A O 1
ATOM 1431 N N . ALA A 1 194 ? 14.022 -8.034 5.531 1.00 35.97 194 ALA A N 1
ATOM 1432 C CA . ALA A 1 194 ? 14.673 -9.162 4.860 1.00 35.97 194 ALA A CA 1
ATOM 1433 C C . ALA A 1 194 ? 13.818 -10.447 4.862 1.00 35.97 194 ALA A C 1
ATOM 1435 O O . ALA A 1 194 ? 14.095 -11.349 4.076 1.00 35.97 194 ALA A O 1
ATOM 1436 N N . ARG A 1 195 ? 12.777 -10.542 5.706 1.00 37.09 195 ARG A N 1
ATOM 1437 C CA . ARG A 1 195 ? 11.894 -11.717 5.781 1.00 37.09 195 ARG A CA 1
ATOM 1438 C C . ARG A 1 195 ? 10.649 -11.615 4.896 1.00 37.09 195 ARG A C 1
ATOM 1440 O O . ARG A 1 195 ? 10.391 -12.571 4.179 1.00 37.09 195 ARG A O 1
ATOM 1447 N N . THR A 1 196 ? 9.961 -10.473 4.826 1.00 42.19 196 THR A N 1
ATOM 1448 C CA . THR A 1 196 ? 8.730 -10.313 4.013 1.00 42.19 196 THR A CA 1
ATOM 1449 C C . THR A 1 196 ? 8.977 -10.461 2.504 1.00 42.19 196 THR A C 1
ATOM 1451 O O . THR A 1 196 ? 8.092 -10.862 1.755 1.00 42.19 196 THR A O 1
ATOM 1454 N N . VAL A 1 197 ? 10.196 -10.168 2.041 1.00 38.34 197 VAL A N 1
ATOM 1455 C CA . VAL A 1 197 ? 10.591 -10.309 0.627 1.00 38.34 197 VAL A CA 1
ATOM 1456 C C . VAL A 1 197 ? 11.270 -11.665 0.342 1.00 38.34 197 VAL A C 1
ATOM 1458 O O . VAL A 1 197 ? 11.421 -12.050 -0.819 1.00 38.34 197 VAL A O 1
ATOM 1461 N N . ALA A 1 198 ? 11.637 -12.442 1.367 1.00 36.56 198 ALA A N 1
ATOM 1462 C CA . ALA A 1 198 ? 12.389 -13.695 1.214 1.00 36.56 198 ALA A CA 1
ATOM 1463 C C . ALA A 1 198 ? 11.624 -14.983 1.580 1.00 36.56 198 ALA A C 1
ATOM 1465 O O . ALA A 1 198 ? 12.090 -16.058 1.198 1.00 36.56 198 ALA A O 1
ATOM 1466 N N . SER A 1 199 ? 10.501 -14.893 2.301 1.00 35.84 199 SER A N 1
ATOM 1467 C CA . SER A 1 199 ? 9.604 -16.018 2.626 1.00 35.84 199 SER A CA 1
ATOM 1468 C C . SER A 1 199 ? 8.415 -16.091 1.681 1.00 35.84 199 SER A C 1
ATOM 1470 O O . SER A 1 199 ? 8.049 -17.220 1.301 1.00 35.84 199 SER A O 1
#